Protein 4JEJ (pdb70)

Nearest PDB structures (foldseek):
  4jej-assembly1_A-2  TM=1.004E+00  e=1.090E-51  Flavobacterium johnsoniae UW101
  5ndy-assembly1_C  TM=9.399E-01  e=8.775E-25  Methanothermobacter thermautotrophicus str. Delta H
  5ndy-assembly1_F  TM=9.000E-01  e=4.797E-25  Methanothermobacter thermautotrophicus str. Delta H
  5ndy-assembly1_A  TM=9.443E-01  e=1.691E-23  Methanothermobacter thermautotrophicus str. Delta H
  5nez-assembly1_C  TM=9.367E-01  e=1.691E-23  Methanothermobacter thermautotrophicus str. Delta H

Sequence (241 aa):
KILTTIHQQILEAKKNGQKLLAILLDPDKIVWENLDHLLLKINQSPATHIFVGGSIVESTIIEDLIAQLKQKTRLPVVIFPGDPSQISPKADAILFLSLLSGRNPDYLIEYQVQAAPILKKTNLEVISTGYILIESGNETAVARVSKTEPLNRENFDLALATAQAGEMLGSKLIYLEAGSGAKKPVPLEMISVISQNVEIPIIVGGGIVDLHGIKKAYNAGADLVVIGTAFENDSHFFDSL

InterPro domains:
  IPR008205 Geranylgeranylglyceryl phosphate synthase/Heptaprenylglyceryl phosphate synthase [MF_00112] (18-243)
  IPR008205 Geranylgeranylglyceryl phosphate synthase/Heptaprenylglyceryl phosphate synthase [PF01884] (26-238)
  IPR008205 Geranylgeranylglyceryl phosphate synthase/Heptaprenylglyceryl phosphate synthase [TIGR01768] (27-238)
  IPR010946 Geranylgeranylglyceryl phosphate synthase [TIGR01769] (27-231)
  IPR038597 GGGP/HepGP synthase superfamily [G3DSA:3.20.20.390] (1-243)
  IPR050064 Imidazole glycerol phosphate synthase HisA/HisF [PTHR21235] (63-237)

CATH classification: 3.20.20.390

Organism: Flavobacterium johnsoniae (strain ATCC 17061 / DSM 2064 / JCM 8514 / BCRC 14874 / CCUG 350202 / NBRC 14942 / NCIMB 11054 / UW101) (NCBI:txid376686)

GO terms:
  GO:0047294 phosphoglycerol geranylgeranyltransferase activity (F, EXP)

Radius of gyration: 16.51 Å; Cα contacts (8 Å, |Δi|>4): 486; chains: 1; bounding box: 46×40×47 Å

B-factor: mean 27.94, std 9.58, range [12.93, 69.12]

Structure (mmCIF, N/CA/C/O backbone):
data_4JEJ
#
_entry.id   4JEJ
#
_cell.length_a   82.270
_cell.length_b   43.010
_cell.length_c   75.927
_cell.angle_alpha   90.00
_cell.angle_beta   117.41
_cell.angle_gamma   90.00
#
_symmetry.space_group_name_H-M   'C 1 2 1'
#
loop_
_entity.id
_entity.type
_entity.pdbx_description
1 polymer 'Geranylgeranylglyceryl phosphate synthase'
2 non-polymer SN-GLYCEROL-1-PHOSPHATE
3 non-polymer 'TRIETHYLENE GLYCOL'
4 non-polymer 'PHOSPHATE ION'
5 non-polymer 'MAGNESIUM ION'
6 water water
#
loop_
_atom_site.group_PDB
_atom_site.id
_atom_site.type_symbol
_atom_site.label_atom_id
_atom_site.label_alt_id
_atom_site.label_comp_id
_atom_site.label_asym_id
_atom_site.label_entity_id
_atom_site.label_seq_id
_atom_site.pdbx_PDB_ins_code
_atom_site.Cartn_x
_atom_site.Cartn_y
_atom_site.Cartn_z
_atom_site.occupancy
_atom_site.B_iso_or_equiv
_atom_site.auth_seq_id
_atom_site.auth_comp_id
_atom_site.auth_asym_id
_atom_site.auth_atom_id
_atom_site.pdbx_PDB_model_num
ATOM 1 N N . LYS A 1 4 ? 48.431 18.342 87.088 1.00 56.50 4 LYS A N 1
ATOM 2 C CA . LYS A 1 4 ? 47.281 17.867 87.839 1.00 50.51 4 LYS A CA 1
ATOM 3 C C . LYS A 1 4 ? 47.249 18.544 89.206 1.00 55.54 4 LYS A C 1
ATOM 4 O O . LYS A 1 4 ? 47.908 19.563 89.421 1.00 57.20 4 LYS A O 1
ATOM 7 N N . ILE A 1 5 ? 46.476 17.972 90.123 1.00 52.08 5 ILE A N 1
ATOM 8 C CA . ILE A 1 5 ? 46.373 18.468 91.488 1.00 52.04 5 ILE A CA 1
ATOM 9 C C . ILE A 1 5 ? 46.416 17.271 92.437 1.00 46.98 5 ILE A C 1
ATOM 10 O O . ILE A 1 5 ? 46.163 16.141 92.011 1.00 47.47 5 ILE A O 1
ATOM 26 N N . LEU A 1 6 ? 46.726 17.509 93.712 1.00 48.01 6 LEU A N 1
ATOM 27 C CA . LEU A 1 6 ? 46.686 16.450 94.732 1.00 41.92 6 LEU A CA 1
ATOM 28 C C . LEU A 1 6 ? 45.272 16.078 95.146 1.00 41.84 6 LEU A C 1
ATOM 29 O O . LEU A 1 6 ? 44.567 16.885 95.746 1.00 46.93 6 LEU A O 1
ATOM 45 N N . THR A 1 7 ? 44.884 14.839 94.870 1.00 40.69 7 THR A N 1
ATOM 46 C CA . THR A 1 7 ? 43.549 14.349 95.210 1.00 36.91 7 THR A CA 1
ATOM 47 C C . THR A 1 7 ? 43.661 12.889 95.652 1.00 31.15 7 THR A C 1
ATOM 48 O O . THR A 1 7 ? 44.645 12.229 95.328 1.00 30.84 7 THR A O 1
ATOM 59 N N . THR A 1 8 ? 42.666 12.364 96.365 1.00 33.41 8 THR A N 1
ATOM 60 C CA . THR A 1 8 ? 42.574 10.916 96.492 1.00 26.64 8 THR A CA 1
ATOM 61 C C . THR A 1 8 ? 42.291 10.346 95.117 1.00 23.96 8 THR A C 1
ATOM 62 O O . THR A 1 8 ? 41.791 11.040 94.244 1.00 26.16 8 THR A O 1
ATOM 73 N N . ILE A 1 9 ? 42.634 9.086 94.916 1.00 20.16 9 ILE A N 1
ATOM 74 C CA . ILE A 1 9 ? 42.333 8.438 93.663 1.00 19.72 9 ILE A CA 1
ATOM 75 C C . ILE A 1 9 ? 40.819 8.304 93.481 1.00 21.24 9 ILE A C 1
ATOM 76 O O . ILE A 1 9 ? 40.307 8.429 92.381 1.00 24.22 9 ILE A O 1
ATOM 92 N N . HIS A 1 10 ? 40.101 8.067 94.569 1.00 23.75 10 HIS A N 1
ATOM 93 C CA . HIS A 1 10 ? 38.663 7.980 94.480 1.00 21.01 10 HIS A CA 1
ATOM 94 C C . HIS A 1 10 ? 38.082 9.301 93.961 1.00 21.95 10 HIS A C 1
ATOM 95 O O . HIS A 1 10 ? 37.256 9.304 93.053 1.00 23.44 10 HIS A O 1
ATOM 110 N N . GLN A 1 11 ? 38.529 10.427 94.519 1.00 22.43 11 GLN A N 1
ATOM 111 C CA . GLN A 1 11 ? 38.016 11.717 94.079 1.00 26.12 11 GLN A CA 1
ATOM 112 C C . GLN A 1 11 ? 38.464 12.020 92.660 1.00 23.90 11 GLN A C 1
ATOM 113 O O . GLN A 1 11 ? 37.714 12.608 91.887 1.00 24.61 11 GLN A O 1
ATOM 127 N N . GLN A 1 12 ? 39.681 11.613 92.303 1.00 22.79 12 GLN A N 1
ATOM 128 C CA . GLN A 1 12 ? 40.153 11.747 90.928 1.00 24.58 12 GLN A CA 1
ATOM 129 C C . GLN A 1 12 ? 39.229 11.055 89.917 1.00 22.19 12 GLN A C 1
ATOM 130 O O . GLN A 1 12 ? 38.914 11.615 88.850 1.00 25.23 12 GLN A O 1
ATOM 144 N N . ILE A 1 13 ? 38.823 9.828 90.231 1.00 23.42 13 ILE A N 1
ATOM 145 C CA . ILE A 1 13 ? 37.908 9.072 89.374 1.00 19.31 13 ILE A CA 1
ATOM 146 C C . ILE A 1 13 ? 36.523 9.711 89.321 1.00 21.78 13 ILE A C 1
ATOM 147 O O . ILE A 1 13 ? 35.892 9.762 88.259 1.00 23.28 13 ILE A O 1
ATOM 163 N N . LEU A 1 14 ? 36.036 10.163 90.464 1.00 20.75 14 LEU A N 1
ATOM 164 C CA . LEU A 1 14 ? 34.728 10.811 90.508 1.00 22.53 14 LEU A CA 1
ATOM 165 C C . LEU A 1 14 ? 34.729 12.085 89.675 1.00 27.25 14 LEU A C 1
ATOM 166 O O . LEU A 1 14 ? 33.791 12.338 88.910 1.00 25.00 14 LEU A O 1
ATOM 182 N N . GLU A 1 15 ? 35.771 12.894 89.825 1.00 26.78 15 GLU A N 1
ATOM 183 C CA . GLU A 1 15 ? 35.858 14.149 89.081 1.00 25.67 15 GLU A CA 1
ATOM 184 C C . GLU A 1 15 ? 35.972 13.885 87.584 1.00 28.81 15 GLU A C 1
ATOM 185 O O . GLU A 1 15 ? 35.364 14.592 86.787 1.00 30.25 15 GLU A O 1
ATOM 189 N N . ALA A 1 16 ? 36.737 12.859 87.205 1.00 25.90 16 ALA A N 1
ATOM 190 C CA . ALA A 1 16 ? 36.910 12.507 85.808 1.00 27.79 16 ALA A CA 1
ATOM 191 C C . ALA A 1 16 ? 35.583 12.095 85.181 1.00 30.90 16 ALA A C 1
ATOM 192 O O . ALA A 1 16 ? 35.264 12.490 84.058 1.00 30.46 16 ALA A O 1
ATOM 199 N N . LYS A 1 17 ? 34.801 11.313 85.920 1.00 26.55 17 LYS A N 1
ATOM 200 C CA . LYS A 1 17 ? 33.486 10.911 85.456 1.00 27.78 17 LYS A CA 1
ATOM 201 C C . LYS A 1 17 ? 32.571 12.127 85.301 1.00 27.76 17 LYS A C 1
ATOM 202 O O . LYS A 1 17 ? 31.874 12.251 84.298 1.00 32.82 17 LYS A O 1
ATOM 221 N N . LYS A 1 18 ? 32.593 13.025 86.273 1.00 31.21 18 LYS A N 1
ATOM 222 C CA . LYS A 1 18 ? 31.736 14.212 86.231 1.00 30.42 18 LYS A CA 1
ATOM 223 C C . LYS A 1 18 ? 32.127 15.084 85.042 1.00 35.56 18 LYS A C 1
ATOM 224 O O . LYS A 1 18 ? 31.262 15.618 84.359 1.00 40.03 18 LYS A O 1
ATOM 228 N N . ASN A 1 19 ? 33.425 15.212 84.781 1.00 33.02 19 ASN A N 1
ATOM 229 C CA . ASN A 1 19 ? 33.901 16.067 83.701 1.00 34.84 19 ASN A CA 1
ATOM 230 C C . ASN A 1 19 ? 33.957 15.354 82.359 1.00 34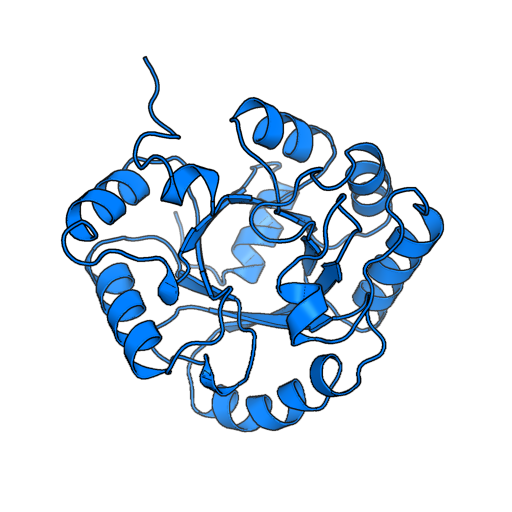.03 19 ASN A C 1
ATOM 231 O O . ASN A 1 19 ? 34.408 15.926 81.371 1.00 36.74 19 ASN A O 1
ATOM 242 N N . GLY A 1 20 ? 33.502 14.105 82.326 1.00 35.92 20 GLY A N 1
ATOM 243 C CA . GLY A 1 20 ? 33.536 13.296 81.116 1.00 33.48 20 GLY A CA 1
ATOM 244 C C . GLY A 1 20 ? 34.925 12.925 80.593 1.00 33.53 20 GLY A C 1
ATOM 245 O O . GLY A 1 20 ? 35.076 12.630 79.414 1.00 37.85 20 GLY A O 1
ATOM 249 N N . GLN A 1 21 ? 35.936 12.917 81.457 1.00 30.69 21 GLN A N 1
ATOM 250 C CA . GLN A 1 21 ? 37.309 12.581 81.057 1.00 31.10 21 GLN A CA 1
ATOM 251 C C . GLN A 1 21 ? 37.646 11.110 81.332 1.00 30.34 21 GLN A C 1
ATOM 252 O O . GLN A 1 21 ? 37.700 10.681 82.480 1.00 33.38 21 GLN A O 1
ATOM 266 N N . LYS A 1 22 ? 37.903 10.349 80.282 1.00 27.85 22 LYS A N 1
ATOM 267 C CA . LYS A 1 22 ? 38.078 8.905 80.390 1.00 23.39 22 LYS A CA 1
ATOM 268 C C . LYS A 1 22 ? 39.446 8.534 80.949 1.00 25.70 22 LYS A C 1
ATOM 269 O O . LYS A 1 22 ? 40.464 9.171 80.629 1.00 29.42 22 LYS A O 1
ATOM 288 N N . LEU A 1 23 ? 39.487 7.481 81.761 1.00 20.73 23 LEU A N 1
ATOM 289 C CA . LEU A 1 23 ? 40.725 7.078 82.434 1.00 19.98 23 LEU A CA 1
ATOM 290 C C . LEU A 1 23 ? 41.205 5.735 81.915 1.00 16.26 23 LEU A C 1
ATOM 291 O O . LEU A 1 23 ? 40.438 4.965 81.341 1.00 20.19 23 LEU A O 1
ATOM 307 N N . LEU A 1 24 ? 42.484 5.449 82.124 1.00 18.39 24 LEU A N 1
ATOM 308 C CA . LEU A 1 24 ? 43.109 4.283 81.524 1.00 16.37 24 LEU A CA 1
ATOM 309 C C . LEU A 1 24 ? 44.141 3.730 82.472 1.00 20.29 24 LEU A C 1
ATOM 310 O O . LEU A 1 24 ? 45.081 4.429 82.838 1.00 19.19 24 LEU A O 1
ATOM 326 N N . ALA A 1 25 ? 43.994 2.462 82.848 1.00 16.46 25 ALA A N 1
ATOM 327 C CA . ALA A 1 25 ? 44.947 1.809 83.719 1.00 18.71 25 ALA A CA 1
ATOM 328 C C . ALA A 1 25 ? 45.683 0.740 82.966 1.00 17.39 25 ALA A C 1
ATOM 329 O O . ALA A 1 25 ? 45.101 -0.036 82.209 1.00 18.94 25 ALA A O 1
ATOM 336 N N . ILE A 1 26 ? 46.995 0.702 83.141 1.00 16.84 26 ILE A N 1
ATOM 337 C CA . ILE A 1 26 ? 47.779 -0.438 82.691 1.00 15.54 26 ILE A CA 1
ATOM 338 C C . ILE A 1 26 ? 47.985 -1.361 83.862 1.00 17.51 26 ILE A C 1
ATOM 339 O O . ILE A 1 26 ? 48.429 -0.930 84.930 1.00 17.29 26 ILE A O 1
ATOM 355 N N . LEU A 1 27 ? 47.605 -2.625 83.684 1.00 17.97 27 LEU A N 1
ATOM 356 C CA . LEU A 1 27 ? 47.771 -3.635 84.709 1.00 17.36 27 LEU A CA 1
ATOM 357 C C . LEU A 1 27 ? 49.081 -4.356 84.472 1.00 21.54 27 LEU A C 1
ATOM 358 O O . LEU A 1 27 ? 49.291 -4.917 83.402 1.00 19.61 27 LEU A O 1
ATOM 374 N N . LEU A 1 28 ? 49.948 -4.318 85.482 1.00 17.25 28 LEU A N 1
ATOM 375 C CA . LEU A 1 28 ? 51.150 -5.128 85.506 1.00 19.12 28 LEU A CA 1
ATOM 376 C C . LEU A 1 28 ? 51.004 -6.265 86.470 1.00 22.02 28 LEU A C 1
ATOM 377 O O . LEU A 1 28 ? 50.747 -6.075 87.665 1.00 22.70 28 LEU A O 1
ATOM 393 N N . ASP A 1 29 ? 51.158 -7.459 85.937 1.00 21.48 29 ASP A N 1
ATOM 394 C CA . ASP A 1 29 ? 51.086 -8.672 86.710 1.00 24.26 29 ASP A CA 1
ATOM 395 C C . ASP A 1 29 ? 52.509 -9.070 87.032 1.00 29.86 29 ASP A C 1
ATOM 396 O O . ASP A 1 29 ? 53.291 -9.371 86.125 1.00 29.81 29 ASP A O 1
ATOM 405 N N . PRO A 1 30 ? 52.872 -9.042 88.322 1.00 28.07 30 PRO A N 1
ATOM 406 C CA . PRO A 1 30 ? 54.284 -9.210 88.693 1.00 32.29 30 PRO A CA 1
ATOM 407 C C . PRO A 1 30 ? 54.862 -10.567 88.300 1.00 34.28 30 PRO A C 1
ATOM 408 O O . PRO A 1 30 ? 56.078 -10.689 88.159 1.00 38.94 30 PRO A O 1
ATOM 419 N N . ASP A 1 31 ? 54.005 -11.563 88.103 1.00 33.91 31 ASP A N 1
ATOM 420 C CA . ASP A 1 31 ? 54.460 -12.896 87.735 1.00 40.65 31 ASP A CA 1
ATOM 421 C C . ASP A 1 31 ? 54.782 -12.971 86.247 1.00 37.85 31 ASP A C 1
ATOM 422 O O . ASP A 1 31 ? 55.506 -13.863 85.807 1.00 40.67 31 ASP A O 1
ATOM 426 N N . LYS A 1 32 ? 54.249 -12.027 85.476 1.00 38.60 32 LYS A N 1
ATOM 427 C CA . LYS A 1 32 ? 54.434 -12.027 84.029 1.00 43.19 32 LYS A CA 1
ATOM 428 C C . LYS A 1 32 ? 55.488 -11.008 83.599 1.00 43.67 32 LYS A C 1
ATOM 429 O O . LYS A 1 32 ? 55.713 -10.806 82.411 1.00 49.89 32 LYS A O 1
ATOM 433 N N . ILE A 1 33 ? 56.148 -10.381 84.567 1.00 44.28 33 ILE A N 1
ATOM 434 C CA . ILE A 1 33 ? 57.167 -9.376 84.261 1.00 45.34 33 ILE A CA 1
ATOM 435 C C . ILE A 1 33 ? 58.554 -9.975 84.022 1.00 43.19 33 ILE A C 1
ATOM 436 O O . ILE A 1 33 ? 59.118 -10.668 84.869 1.00 45.79 33 ILE A O 1
ATOM 452 N N . VAL A 1 34 ? 59.102 -9.687 82.852 1.00 47.34 34 VAL A N 1
ATOM 453 C CA . VAL A 1 34 ? 60.486 -10.026 82.566 1.00 44.40 34 VAL A CA 1
ATOM 454 C C . VAL A 1 34 ? 61.335 -8.824 82.978 1.00 39.61 34 VAL A C 1
ATOM 455 O O . VAL A 1 34 ? 61.278 -7.763 82.362 1.00 43.95 34 VAL A O 1
ATOM 468 N N . TRP A 1 35 ? 62.102 -8.989 84.046 1.00 40.04 35 TRP A N 1
ATOM 469 C CA . TRP A 1 35 ? 62.735 -7.854 84.706 1.00 43.29 35 TRP A CA 1
ATOM 470 C C . TRP A 1 35 ? 63.831 -7.230 83.863 1.00 41.73 35 TRP A C 1
ATOM 471 O O . TRP A 1 35 ? 64.105 -6.036 83.985 1.00 39.31 35 TRP A O 1
ATOM 492 N N . GLU A 1 36 ? 64.452 -8.033 83.008 1.00 38.22 36 GLU A N 1
ATOM 493 C CA . GLU A 1 36 ? 65.504 -7.531 82.134 1.00 40.99 36 GLU A CA 1
ATOM 494 C C . GLU A 1 36 ? 64.952 -6.438 81.221 1.00 37.78 36 GLU A C 1
ATOM 495 O O . GLU A 1 36 ? 65.706 -5.611 80.705 1.00 42.39 36 GLU A O 1
ATOM 499 N N . ASN A 1 37 ? 63.634 -6.426 81.041 1.00 37.05 37 ASN A N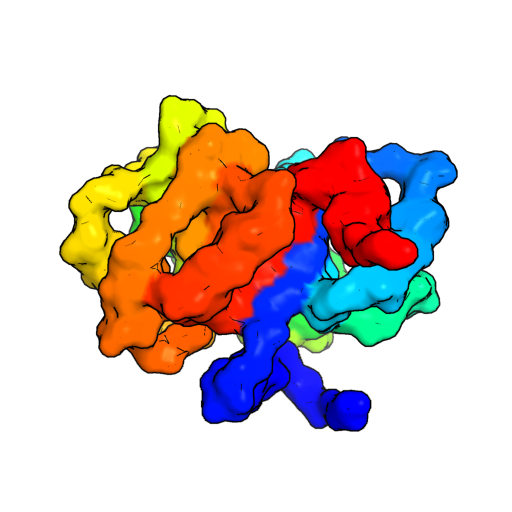 1
ATOM 500 C CA . ASN A 1 37 ? 62.990 -5.496 80.123 1.00 32.91 37 ASN A CA 1
ATOM 501 C C . ASN A 1 37 ? 62.115 -4.465 80.826 1.00 29.55 37 ASN A C 1
ATOM 502 O O . ASN A 1 37 ? 61.408 -3.700 80.178 1.00 27.51 37 ASN A O 1
ATOM 513 N N . LEU A 1 38 ? 62.182 -4.420 82.148 1.00 30.30 38 LEU A N 1
ATOM 514 C CA . LEU A 1 38 ? 61.240 -3.589 82.899 1.00 28.49 38 LEU A CA 1
ATOM 515 C C . LEU A 1 38 ? 61.501 -2.096 82.710 1.00 23.73 38 LEU A C 1
ATOM 516 O O . LEU A 1 38 ? 60.561 -1.311 82.589 1.00 25.80 38 LEU A O 1
ATOM 532 N N . ASP A 1 39 ? 62.768 -1.700 82.667 1.00 27.73 39 ASP A N 1
ATOM 533 C CA . ASP A 1 39 ? 63.096 -0.298 82.456 1.00 26.21 39 ASP A CA 1
ATOM 534 C C . ASP A 1 39 ? 62.445 0.235 81.182 1.00 24.11 39 ASP A C 1
ATOM 535 O O . ASP A 1 39 ? 61.856 1.323 81.174 1.00 24.20 39 ASP A O 1
ATOM 544 N N . HIS A 1 40 ? 62.547 -0.532 80.103 1.00 22.74 40 HIS A N 1
ATOM 545 C CA . HIS A 1 40 ? 61.925 -0.127 78.849 1.00 22.27 40 HIS A CA 1
ATOM 546 C C . HIS A 1 40 ? 60.398 -0.086 78.987 1.00 22.77 40 HIS A C 1
ATOM 547 O O . HIS A 1 40 ? 59.724 0.818 78.475 1.00 23.33 40 HIS A O 1
ATOM 562 N N . LEU A 1 41 ? 59.851 -1.079 79.673 1.00 24.67 41 LEU A N 1
ATOM 563 C CA . LEU A 1 41 ? 58.422 -1.147 79.838 1.00 24.25 41 LEU A CA 1
ATOM 564 C C . LEU A 1 41 ? 57.924 0.092 80.575 1.00 22.24 41 LEU A C 1
ATOM 565 O O . LEU A 1 41 ? 56.899 0.654 80.222 1.00 20.84 41 LEU A O 1
ATOM 581 N N . LEU A 1 42 ? 58.655 0.535 81.598 1.00 20.81 42 LEU A N 1
ATOM 582 C CA . LEU A 1 42 ? 58.182 1.689 82.368 1.00 19.10 42 LEU A CA 1
ATOM 583 C C . 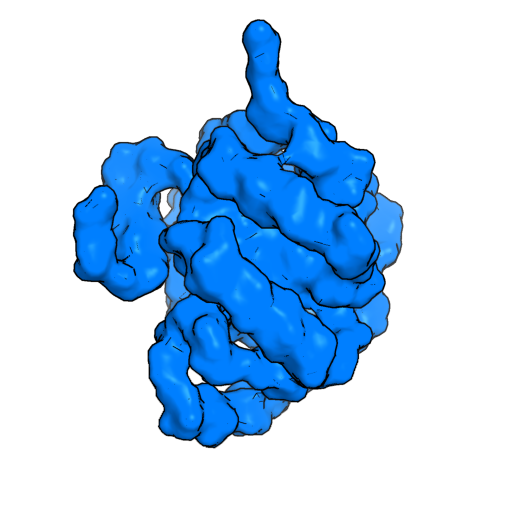LEU A 1 42 ? 58.284 2.965 81.557 1.00 19.96 42 LEU A C 1
ATOM 584 O O . LEU A 1 42 ? 57.452 3.849 81.681 1.00 20.82 42 LEU A O 1
ATOM 600 N N . LEU A 1 43 ? 59.311 3.065 80.717 1.00 21.48 43 LEU A N 1
ATOM 601 C CA . LEU A 1 43 ? 59.391 4.177 79.782 1.00 22.50 43 LEU A CA 1
ATOM 602 C C . LEU A 1 43 ? 58.140 4.215 78.886 1.00 20.60 43 LEU A C 1
ATOM 603 O O . LEU A 1 43 ? 57.556 5.269 78.673 1.00 22.08 43 LEU A O 1
ATOM 619 N N . LYS A 1 44 ? 57.729 3.064 78.370 1.00 22.88 44 LYS A N 1
ATOM 620 C CA . LYS A 1 44 ? 56.544 3.034 77.519 1.00 20.06 44 LYS A CA 1
ATOM 621 C C . LYS A 1 44 ? 55.280 3.399 78.321 1.00 21.54 44 LYS A C 1
ATOM 622 O O . LYS A 1 44 ? 54.369 4.044 77.787 1.00 21.48 44 LYS A O 1
ATOM 626 N N . ILE A 1 45 ? 55.235 3.040 79.606 1.00 19.76 45 ILE A N 1
ATOM 627 C CA . ILE A 1 45 ? 54.080 3.447 80.404 1.00 18.22 45 ILE A CA 1
ATOM 628 C C . ILE A 1 45 ? 54.064 4.960 80.497 1.00 20.40 45 ILE A C 1
ATOM 629 O O . ILE A 1 45 ? 53.033 5.593 80.353 1.00 20.09 45 ILE A O 1
ATOM 645 N N . ASN A 1 46 ? 55.220 5.554 80.742 1.00 18.23 46 ASN A N 1
ATOM 646 C CA . ASN A 1 46 ? 55.287 6.992 80.894 1.00 19.16 46 ASN A CA 1
ATOM 647 C C . ASN A 1 46 ? 54.866 7.744 79.642 1.00 21.18 46 ASN A C 1
ATOM 648 O O . ASN A 1 46 ? 54.305 8.833 79.737 1.00 24.33 46 ASN A O 1
ATOM 659 N N . GLN A 1 47 ? 55.122 7.139 78.492 1.00 21.03 47 GLN A N 1
ATOM 660 C CA . GLN A 1 47 ? 54.813 7.755 77.203 1.00 24.02 47 GLN A CA 1
ATOM 661 C C . GLN A 1 47 ? 53.373 7.503 76.795 1.00 25.19 47 GLN A C 1
ATOM 662 O O . GLN A 1 47 ? 52.823 8.198 75.928 1.00 26.83 47 GLN A O 1
ATOM 676 N N . SER A 1 48 ? 52.759 6.517 77.437 1.00 21.04 48 SER A N 1
ATOM 677 C CA . SER A 1 48 ? 51.395 6.122 77.116 1.00 23.66 48 SER A CA 1
ATOM 678 C C . SER A 1 48 ? 50.363 7.102 77.667 1.00 21.38 48 SER A C 1
ATOM 679 O O . SER A 1 48 ? 50.671 7.997 78.458 1.00 22.68 48 SER A O 1
ATOM 687 N N . PRO A 1 49 ? 49.103 6.953 77.236 1.00 23.06 49 PRO A N 1
ATOM 688 C CA . PRO A 1 49 ? 48.010 7.760 77.787 1.00 22.88 49 PRO A CA 1
ATOM 689 C C . PRO A 1 49 ? 47.468 7.242 79.137 1.00 22.81 49 PRO A C 1
ATOM 690 O O . PRO A 1 49 ? 46.509 7.812 79.674 1.00 24.90 49 PRO A O 1
ATOM 701 N N . ALA A 1 50 ? 48.099 6.211 79.694 1.00 22.18 50 ALA A N 1
ATOM 702 C CA . ALA A 1 50 ? 47.696 5.704 81.006 1.00 20.11 50 ALA A CA 1
ATOM 703 C C . ALA A 1 50 ? 47.649 6.797 82.054 1.00 23.13 50 ALA A C 1
ATOM 704 O O . ALA A 1 50 ? 48.496 7.703 82.097 1.00 23.54 50 ALA A O 1
ATOM 711 N N . THR A 1 51 ? 46.625 6.712 82.897 1.00 20.28 51 THR A N 1
ATOM 712 C CA . THR A 1 51 ? 46.457 7.585 84.043 1.00 21.08 51 THR A CA 1
ATOM 713 C C . THR A 1 51 ? 46.768 6.884 85.379 1.00 21.82 51 THR A C 1
ATOM 714 O O . THR A 1 51 ? 47.035 7.537 86.397 1.00 21.39 51 THR A O 1
ATOM 725 N N . HIS A 1 52 ? 46.741 5.553 85.357 1.00 19.39 52 HIS A N 1
ATOM 726 C CA . HIS A 1 52 ? 46.940 4.736 86.532 1.00 17.14 52 HIS A CA 1
ATOM 727 C C . HIS A 1 52 ? 47.688 3.484 86.155 1.00 14.63 52 HIS A C 1
ATOM 728 O O . HIS A 1 52 ? 47.626 3.021 85.017 1.00 16.50 52 HIS A O 1
ATOM 743 N N . ILE A 1 53 ? 48.409 2.951 87.125 1.00 15.46 53 ILE A N 1
ATOM 744 C CA . ILE A 1 53 ? 48.993 1.632 87.011 1.00 16.64 53 ILE A CA 1
ATOM 745 C C . ILE A 1 53 ? 48.345 0.745 88.058 1.00 16.79 53 ILE A C 1
ATOM 746 O O . ILE A 1 53 ? 48.362 1.062 89.231 1.00 18.35 53 ILE A O 1
ATOM 762 N N . PHE A 1 54 ? 47.773 -0.372 87.627 1.00 17.38 54 PHE A N 1
ATOM 763 C CA . PHE A 1 54 ? 47.249 -1.357 88.558 1.00 16.60 54 PHE A CA 1
ATOM 764 C C . PHE A 1 54 ? 48.263 -2.473 88.621 1.00 17.48 54 PHE A C 1
ATOM 765 O O . PHE A 1 54 ? 48.925 -2.793 87.622 1.00 18.57 54 PHE A O 1
ATOM 782 N N . VAL A 1 55 ? 48.427 -3.050 89.808 1.00 15.88 55 VAL A N 1
ATOM 783 C CA . VAL A 1 55 ? 49.377 -4.142 90.044 1.00 16.31 55 VAL A CA 1
ATOM 784 C C . VAL A 1 55 ? 48.689 -5.284 90.767 1.00 20.66 55 VAL A C 1
ATOM 785 O O . VAL A 1 55 ? 48.137 -5.111 91.873 1.00 19.94 55 VAL A O 1
ATOM 798 N N . GLY A 1 56 ? 48.732 -6.462 90.164 1.00 23.85 56 GLY A N 1
ATOM 799 C CA . GLY A 1 56 ? 48.104 -7.635 90.750 1.00 31.00 56 GLY A CA 1
ATOM 800 C C . GLY A 1 56 ? 47.768 -8.627 89.658 1.00 30.86 56 GLY A C 1
ATOM 801 O O . GLY A 1 56 ? 48.379 -8.587 88.608 1.00 28.94 56 GLY A O 1
ATOM 805 N N . GLY A 1 57 ? 46.810 -9.520 89.889 1.00 35.78 57 GLY A N 1
ATOM 806 C CA . GLY A 1 57 ? 46.346 -10.401 88.828 1.00 35.42 57 GLY A CA 1
ATOM 807 C C . GLY A 1 57 ? 47.025 -11.759 88.749 1.00 43.13 57 GLY A C 1
ATOM 808 O O . GLY A 1 57 ? 46.901 -12.478 87.753 1.00 44.47 57 GLY A O 1
ATOM 812 N N . SER A 1 58 ? 47.748 -12.124 89.796 1.00 41.80 58 SER A N 1
ATOM 813 C CA . SER A 1 58 ? 48.329 -13.458 89.888 1.00 40.44 58 SER A CA 1
ATOM 814 C C . SER A 1 58 ? 48.710 -13.715 91.332 1.00 40.53 58 SER A C 1
ATOM 815 O O . SER A 1 58 ? 49.024 -12.784 92.064 1.00 46.75 58 SER A O 1
ATOM 823 N N . ILE A 1 59 ? 48.648 -14.973 91.751 1.00 42.36 59 ILE A N 1
ATOM 824 C CA . ILE A 1 59 ? 49.103 -15.342 93.089 1.00 39.14 59 ILE A CA 1
ATOM 825 C C . ILE A 1 59 ? 50.621 -15.337 93.058 1.00 32.36 59 ILE A C 1
ATOM 826 O O . ILE A 1 59 ? 51.216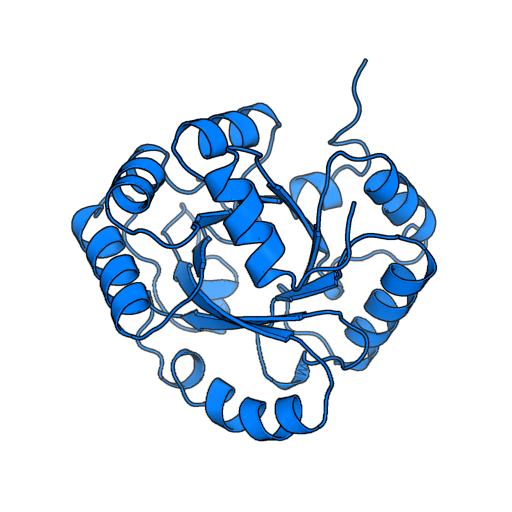 -16.173 92.380 1.00 35.39 59 ILE A O 1
ATOM 842 N N . VAL A 1 60 ? 51.251 -14.401 93.760 1.00 31.33 60 VAL A N 1
ATOM 843 C CA . VAL A 1 60 ? 52.713 -14.319 93.787 1.00 33.84 60 VAL A CA 1
ATOM 844 C C . VAL A 1 60 ? 53.193 -13.928 95.185 1.00 36.35 60 VAL A C 1
ATOM 845 O O . VAL A 1 60 ? 52.457 -13.287 95.936 1.00 33.66 60 VAL A O 1
ATOM 858 N N . GLU A 1 61 ? 54.427 -14.300 95.527 1.00 39.39 61 GLU A N 1
ATOM 859 C CA . GLU A 1 61 ? 55.013 -13.941 96.819 1.00 32.38 61 GLU A CA 1
ATOM 860 C C . GLU A 1 61 ? 55.099 -12.423 96.956 1.00 38.00 61 GLU A C 1
ATOM 861 O O . GLU A 1 61 ? 55.403 -11.716 95.987 1.00 36.81 61 GLU A O 1
ATOM 865 N N . SER A 1 62 ? 54.844 -11.931 98.167 1.00 37.78 62 SER A N 1
ATOM 866 C CA . SER A 1 62 ? 54.730 -10.497 98.433 1.00 35.44 62 SER A CA 1
ATOM 867 C C . SER A 1 62 ? 55.997 -9.722 98.079 1.00 35.87 62 SER A C 1
ATOM 868 O O . SER A 1 62 ? 55.925 -8.557 97.689 1.00 33.71 62 SER A O 1
ATOM 876 N N . THR A 1 63 ? 57.156 -10.353 98.215 1.00 33.36 63 THR A N 1
ATOM 877 C CA . THR A 1 63 ? 58.398 -9.636 97.965 1.00 36.98 63 THR A CA 1
ATOM 878 C C . THR A 1 63 ? 58.510 -9.239 96.504 1.00 33.66 63 THR A C 1
ATOM 879 O O . THR A 1 63 ? 59.051 -8.187 96.193 1.00 31.24 63 THR A O 1
ATOM 890 N N . ILE A 1 64 ? 58.003 -10.076 95.606 1.00 35.05 64 ILE A N 1
ATOM 891 C CA . ILE A 1 64 ? 58.089 -9.776 94.185 1.00 28.76 64 ILE A CA 1
ATOM 892 C C . ILE A 1 64 ? 57.176 -8.591 93.860 1.00 28.46 64 ILE A C 1
ATOM 893 O O . ILE A 1 64 ? 57.497 -7.744 93.028 1.00 27.71 64 ILE A O 1
ATOM 909 N N . ILE A 1 65 ? 56.030 -8.526 94.516 1.00 27.86 65 ILE A N 1
ATOM 910 C CA . ILE A 1 65 ? 55.148 -7.393 94.302 1.00 23.95 65 ILE A CA 1
ATOM 911 C C . ILE A 1 65 ? 55.801 -6.123 94.828 1.00 26.41 65 ILE A C 1
ATOM 912 O O . ILE A 1 65 ? 55.689 -5.057 94.231 1.00 24.26 65 ILE A O 1
ATOM 928 N N . GLU A 1 66 ? 56.469 -6.229 95.965 1.00 26.84 66 GLU A N 1
ATOM 929 C CA . GLU A 1 66 ? 57.035 -5.043 96.580 1.00 25.74 66 GLU A CA 1
ATOM 930 C C . GLU A 1 66 ? 58.158 -4.502 95.726 1.00 25.16 66 GLU A C 1
ATOM 931 O O . GLU A 1 66 ? 58.271 -3.283 95.558 1.00 26.48 66 GLU A O 1
ATOM 943 N N . ASP A 1 67 ? 58.958 -5.407 95.162 1.00 22.04 67 ASP A N 1
ATOM 944 C CA . ASP A 1 67 ? 60.040 -5.042 94.263 1.00 23.47 67 ASP A CA 1
ATOM 945 C C . ASP A 1 67 ? 59.519 -4.288 93.047 1.00 22.50 67 ASP A C 1
ATOM 946 O O . ASP A 1 67 ? 60.058 -3.246 92.661 1.00 22.12 67 ASP A O 1
ATOM 955 N N . LEU A 1 68 ? 58.456 -4.800 92.442 1.00 20.63 68 LEU A N 1
ATOM 956 C CA . LEU A 1 68 ? 57.882 -4.130 91.288 1.00 19.06 68 LEU A CA 1
ATOM 957 C C . LEU A 1 68 ? 57.332 -2.762 91.656 1.00 20.05 68 LEU A C 1
ATOM 958 O O . LEU A 1 68 ? 57.582 -1.772 90.987 1.00 19.80 68 LEU A O 1
ATOM 974 N N . ILE A 1 69 ? 56.562 -2.691 92.727 1.00 20.27 69 ILE A N 1
ATOM 975 C CA . ILE A 1 69 ? 55.982 -1.419 93.106 1.00 15.81 69 ILE A CA 1
ATOM 976 C C . ILE A 1 69 ? 57.081 -0.380 93.406 1.00 16.73 69 ILE A C 1
ATOM 977 O O . ILE A 1 69 ? 56.923 0.789 93.086 1.00 17.74 69 ILE A O 1
ATOM 993 N N . ALA A 1 70 ? 58.153 -0.791 94.061 1.00 18.69 70 ALA A N 1
ATOM 994 C CA . ALA A 1 70 ? 59.250 0.138 94.314 1.00 17.17 70 ALA A CA 1
ATOM 995 C C . ALA A 1 70 ? 59.775 0.728 92.996 1.00 20.32 70 ALA A C 1
ATOM 996 O O . ALA A 1 70 ? 60.063 1.926 92.907 1.00 19.15 70 ALA A O 1
ATOM 1003 N N . GLN A 1 71 ? 59.898 -0.092 91.958 1.00 18.01 71 GLN A N 1
ATOM 1004 C CA . GLN A 1 71 ? 60.357 0.430 90.668 1.00 17.13 71 GLN A CA 1
ATOM 1005 C C . GLN A 1 71 ? 59.335 1.387 90.093 1.00 19.15 71 GLN A C 1
ATOM 1006 O O . GLN A 1 71 ? 59.667 2.418 89.539 1.00 16.96 71 GLN A O 1
ATOM 1020 N N . LEU A 1 72 ? 58.059 1.042 90.187 1.00 16.24 72 LEU A N 1
ATOM 1021 C CA . LEU A 1 72 ? 57.055 1.946 89.638 1.00 16.80 72 LEU A CA 1
ATOM 1022 C C . LEU A 1 72 ? 57.053 3.285 90.324 1.00 18.06 72 LEU A C 1
ATOM 1023 O O . LEU A 1 72 ? 56.872 4.299 89.681 1.00 18.33 72 LEU A O 1
ATOM 1039 N N . LYS A 1 73 ? 57.187 3.294 91.653 1.00 17.67 73 LYS A N 1
ATOM 1040 C CA . LYS A 1 73 ? 57.133 4.548 92.396 1.00 18.27 73 LYS A CA 1
ATOM 1041 C C . LYS A 1 73 ? 58.361 5.405 92.118 1.00 20.92 73 LYS A C 1
ATOM 1042 O O . LYS A 1 73 ? 58.280 6.628 92.187 1.00 20.16 73 LYS A O 1
ATOM 1061 N N . GLN A 1 74 ? 59.465 4.764 91.771 1.00 18.64 74 GLN A N 1
ATOM 1062 C CA . GLN A 1 74 ? 60.691 5.506 91.420 1.00 18.17 74 GLN A CA 1
ATOM 1063 C C . GLN A 1 74 ? 60.616 6.085 90.014 1.00 21.40 74 GLN A C 1
ATOM 1064 O O . GLN A 1 74 ? 60.951 7.246 89.783 1.00 22.64 74 GLN A O 1
ATOM 1078 N N . LYS A 1 75 ? 60.181 5.276 89.065 1.00 16.64 75 LYS A N 1
ATOM 1079 C CA . LYS A 1 75 ? 60.435 5.578 87.654 1.00 17.72 75 LYS A CA 1
ATOM 1080 C C . LYS A 1 75 ? 59.229 6.057 86.880 1.00 19.42 75 LYS A C 1
ATOM 1081 O O . LYS A 1 75 ? 59.369 6.424 85.737 1.00 20.18 75 LYS A O 1
ATOM 1100 N N . THR A 1 76 ? 58.042 6.006 87.491 1.00 18.20 76 THR A N 1
ATOM 1101 C CA . THR A 1 76 ? 56.863 6.633 86.917 1.00 16.57 76 THR A CA 1
ATOM 1102 C C . THR A 1 76 ? 56.248 7.649 87.873 1.00 21.23 76 THR A C 1
ATOM 1103 O O . THR A 1 76 ? 56.565 7.692 89.061 1.00 21.90 76 THR A O 1
ATOM 1114 N N . ARG A 1 77 ? 55.358 8.480 87.353 1.00 20.00 77 ARG A N 1
ATOM 1115 C CA . ARG A 1 77 ? 54.647 9.434 88.179 1.00 20.70 77 ARG A CA 1
ATOM 1116 C C . ARG A 1 77 ? 53.175 9.069 88.341 1.00 23.04 77 ARG A C 1
ATOM 1117 O O . ARG A 1 77 ? 52.419 9.817 88.948 1.00 29.40 77 ARG A O 1
ATOM 1138 N N . LEU A 1 78 ? 52.778 7.923 87.820 1.00 21.09 78 LEU A N 1
ATOM 1139 C CA . LEU A 1 78 ? 51.384 7.526 87.933 1.00 19.77 78 LEU A CA 1
ATOM 1140 C C . LEU A 1 78 ? 51.025 6.921 89.274 1.00 20.67 78 LEU A C 1
ATOM 1141 O O . LEU A 1 78 ? 51.828 6.248 89.891 1.00 21.21 78 LEU A O 1
ATOM 1157 N N . PRO A 1 79 ? 49.780 7.141 89.717 1.00 20.18 79 PRO A N 1
ATOM 1158 C CA . PRO A 1 79 ? 49.319 6.454 90.922 1.00 22.19 79 PRO A CA 1
ATOM 1159 C C . PRO A 1 79 ? 49.351 4.946 90.734 1.00 20.43 79 PRO A C 1
ATOM 1160 O O . PRO A 1 79 ? 48.987 4.451 89.653 1.00 21.83 79 PRO A O 1
ATOM 1171 N N . VAL A 1 80 ? 49.797 4.239 91.755 1.00 17.74 80 VAL A N 1
ATOM 1172 C CA . VAL A 1 80 ? 49.919 2.802 91.717 1.00 18.36 80 VAL A CA 1
ATOM 1173 C C . VAL A 1 80 ? 48.862 2.216 92.630 1.00 18.91 80 VAL A C 1
ATOM 1174 O O . VAL A 1 80 ? 48.853 2.447 93.841 1.00 18.65 80 VAL A O 1
ATOM 1187 N N . VAL A 1 81 ? 47.973 1.461 92.017 1.00 17.29 81 VAL A N 1
ATOM 1188 C CA . VAL A 1 81 ? 46.818 0.924 92.732 1.00 16.06 81 VAL A CA 1
ATOM 1189 C C . VAL A 1 81 ? 46.956 -0.592 92.760 1.00 16.75 81 VAL A C 1
ATOM 1190 O O . VAL A 1 81 ? 47.067 -1.241 91.726 1.00 18.18 81 VAL A O 1
ATOM 1203 N N . ILE A 1 82 ? 46.952 -1.166 93.953 1.00 16.74 82 ILE A N 1
ATOM 1204 C CA . ILE A 1 82 ? 46.995 -2.605 94.088 1.00 15.57 82 ILE A CA 1
ATOM 1205 C C . ILE A 1 82 ? 45.626 -3.210 93.762 1.00 17.12 82 ILE A C 1
ATOM 1206 O O . ILE A 1 82 ? 44.576 -2.688 94.171 1.00 16.06 82 ILE A O 1
ATOM 1222 N N . PHE A 1 83 ? 45.688 -4.301 93.009 1.00 21.23 83 PHE A N 1
ATOM 1223 C CA . PHE A 1 83 ? 44.561 -5.019 92.455 1.00 23.87 83 PHE A CA 1
ATOM 1224 C C . PHE A 1 83 ? 44.753 -6.422 93.005 1.00 24.69 83 PHE A C 1
ATOM 1225 O O . PHE A 1 83 ? 45.373 -7.268 92.373 1.00 25.98 83 PHE A O 1
ATOM 1242 N N . PRO A 1 84 ? 44.288 -6.652 94.237 1.00 21.26 84 PRO A N 1
ATOM 1243 C CA . PRO A 1 84 ? 44.747 -7.799 95.044 1.00 19.16 84 PRO A CA 1
ATOM 1244 C C . PRO A 1 84 ? 43.896 -9.074 94.889 1.00 33.79 84 PRO A C 1
ATOM 1245 O O . PRO A 1 84 ? 42.678 -9.008 94.721 1.00 37.19 84 PRO A O 1
ATOM 1256 N N . GLY A 1 85 ? 44.537 -10.232 94.952 1.00 29.47 85 GLY A N 1
ATOM 1257 C CA . GLY A 1 85 ? 43.817 -11.489 94.958 1.00 34.77 85 GLY A CA 1
ATOM 1258 C C . GLY A 1 85 ? 43.724 -12.138 96.326 1.00 30.33 85 GLY A C 1
ATOM 1259 O O . GLY A 1 85 ? 42.930 -13.052 96.502 1.00 32.49 85 GLY A O 1
ATOM 1263 N N . ASP A 1 86 ? 44.513 -11.649 97.288 1.00 30.03 86 ASP A N 1
ATOM 1264 C CA . ASP A 1 86 ? 44.718 -12.279 98.602 1.00 25.92 86 ASP A CA 1
ATOM 1265 C C . ASP A 1 86 ? 45.320 -11.168 99.463 1.00 25.66 86 ASP A C 1
ATOM 1266 O O . ASP A 1 86 ? 45.978 -10.286 98.916 1.00 25.57 86 ASP A O 1
ATOM 1275 N N . PRO A 1 87 ? 45.099 -11.184 100.793 1.00 25.62 87 PRO A N 1
ATOM 1276 C CA . PRO A 1 87 ? 45.676 -10.150 101.670 1.00 27.58 87 PRO A CA 1
ATOM 1277 C C . PRO A 1 87 ? 47.211 -10.111 101.666 1.00 30.58 87 PRO A C 1
ATOM 1278 O O . PRO A 1 87 ? 47.816 -9.105 102.047 1.00 30.50 87 PRO A O 1
ATOM 1289 N N . SER A 1 88 ? 47.852 -11.184 101.221 1.00 34.28 88 SER A N 1
ATOM 1290 C CA . SER A 1 88 ? 49.319 -11.198 101.173 1.00 29.12 88 SER A CA 1
ATOM 1291 C C . SER A 1 88 ? 49.856 -10.199 100.148 1.00 33.75 88 SER A C 1
ATOM 1292 O O . SER A 1 88 ? 51.006 -9.751 100.254 1.00 35.42 88 SER A O 1
ATOM 1300 N N . GLN A 1 89 ? 49.039 -9.852 99.154 1.00 29.56 89 GLN A N 1
ATOM 1301 C CA . GLN A 1 89 ? 49.458 -8.952 98.080 1.00 32.30 89 GLN A CA 1
ATOM 1302 C C . GLN A 1 89 ? 49.437 -7.497 98.489 1.00 28.70 89 GLN A C 1
ATOM 1303 O O . GLN A 1 89 ? 49.769 -6.615 97.700 1.00 33.30 89 GLN A O 1
ATOM 1317 N N . ILE A 1 90 ? 49.056 -7.223 99.725 1.00 26.12 90 ILE A N 1
ATOM 1318 C CA . ILE A 1 90 ? 49.087 -5.850 100.178 1.00 21.39 90 ILE A CA 1
ATOM 1319 C C . ILE A 1 90 ? 50.523 -5.386 100.352 1.00 29.15 90 ILE A C 1
ATOM 1320 O O . ILE A 1 90 ? 51.305 -6.025 101.045 1.00 29.49 90 ILE A O 1
ATOM 1336 N N . SER A 1 91 ? 50.838 -4.255 99.740 1.00 29.00 91 SER A N 1
ATOM 1337 C CA . SER A 1 91 ? 52.147 -3.641 99.845 1.00 32.82 91 SER A CA 1
ATOM 1338 C C . SER A 1 91 ? 51.984 -2.198 100.274 1.00 27.17 91 SER A C 1
ATOM 1339 O O . SER A 1 91 ? 51.250 -1.435 99.659 1.00 31.98 91 SER A O 1
ATOM 1347 N N . PRO A 1 92 ? 52.709 -1.801 101.310 1.00 28.96 92 PRO A N 1
ATOM 1348 C CA . PRO A 1 92 ? 52.559 -0.441 101.813 1.00 26.72 92 PRO A CA 1
ATOM 1349 C C . PRO A 1 92 ? 53.118 0.617 100.871 1.00 24.00 92 PRO A C 1
ATOM 1350 O O . PRO A 1 92 ? 52.853 1.793 101.071 1.00 28.34 92 PRO A O 1
ATOM 1361 N N . LYS A 1 93 ? 53.859 0.218 99.840 1.00 24.50 93 LYS A N 1
ATOM 1362 C CA . LYS A 1 93 ? 54.483 1.198 98.954 1.00 25.44 93 LYS A CA 1
ATOM 1363 C C . LYS A 1 93 ? 53.536 1.729 97.878 1.00 24.81 93 LYS A C 1
ATOM 1364 O O . LYS A 1 93 ? 53.812 2.768 97.274 1.00 23.11 93 LYS A O 1
ATOM 1383 N N . ALA A 1 94 ? 52.421 1.043 97.651 1.00 21.93 94 ALA A N 1
ATOM 1384 C CA . ALA A 1 94 ? 51.444 1.521 96.676 1.00 20.34 94 ALA A CA 1
ATOM 1385 C C . ALA A 1 94 ? 50.677 2.742 97.177 1.00 17.70 94 ALA A C 1
ATOM 1386 O O . ALA A 1 94 ? 50.782 3.101 98.364 1.00 23.58 94 ALA A O 1
ATOM 1393 N N . ASP A 1 95 ? 49.908 3.380 96.301 1.00 19.31 95 ASP A N 1
ATOM 1394 C CA . ASP A 1 95 ? 49.147 4.569 96.676 1.00 21.09 95 ASP A CA 1
ATOM 1395 C C . ASP A 1 95 ? 47.765 4.205 97.184 1.00 20.87 95 ASP A C 1
ATOM 1396 O O . ASP A 1 95 ? 47.226 4.835 98.104 1.00 20.92 95 ASP A O 1
ATOM 1405 N N . ALA A 1 96 ? 47.187 3.178 96.578 1.00 19.78 96 ALA A N 1
ATOM 1406 C CA . ALA A 1 96 ? 45.830 2.796 96.916 1.00 17.33 96 ALA A CA 1
ATOM 1407 C C . ALA A 1 96 ? 45.608 1.330 96.642 1.00 21.93 96 ALA A C 1
ATOM 1408 O O . ALA A 1 96 ? 46.435 0.646 96.004 1.00 19.31 96 ALA A O 1
ATOM 1415 N N . ILE A 1 97 ? 44.472 0.841 97.114 1.00 16.13 97 ILE A N 1
ATOM 1416 C CA . ILE A 1 97 ? 44.125 -0.531 96.900 1.00 15.72 97 ILE A CA 1
ATOM 1417 C C . ILE A 1 97 ? 42.651 -0.589 96.561 1.00 17.29 97 ILE A C 1
ATOM 1418 O O . ILE A 1 97 ? 41.825 0.080 97.188 1.00 16.44 97 ILE A O 1
ATOM 1434 N N . LEU A 1 98 ? 42.336 -1.352 95.527 1.00 15.73 98 LEU A N 1
ATOM 1435 C CA . LEU A 1 98 ? 40.948 -1.666 95.247 1.00 15.45 98 LEU A CA 1
ATOM 1436 C C . LEU A 1 98 ? 40.570 -2.791 96.180 1.00 18.62 98 LEU A C 1
ATOM 1437 O O . LEU A 1 98 ? 41.067 -3.910 96.059 1.00 17.49 98 LEU A O 1
ATOM 1453 N N . PHE A 1 99 ? 39.678 -2.481 97.117 1.00 16.64 99 PHE A N 1
ATOM 1454 C CA . PHE A 1 99 ? 39.243 -3.431 98.119 1.00 15.32 99 PHE A CA 1
ATOM 1455 C C . PHE A 1 99 ? 38.088 -4.202 97.511 1.00 16.12 99 PHE A C 1
ATOM 1456 O O . PHE A 1 99 ? 36.942 -3.806 97.631 1.00 16.36 99 PHE A O 1
ATOM 1473 N N . LEU A 1 100 ? 38.440 -5.243 96.775 1.00 15.61 100 LEU A N 1
ATOM 1474 C CA . LEU A 1 100 ? 37.519 -6.012 95.960 1.00 15.35 100 LEU A CA 1
ATOM 1475 C C . LEU A 1 100 ? 36.633 -6.900 96.797 1.00 17.63 100 LEU A C 1
ATOM 1476 O O . LEU A 1 100 ? 37.061 -7.462 97.804 1.00 18.61 100 LEU A O 1
ATOM 1492 N N . SER A 1 101 ? 35.393 -7.036 96.357 1.00 15.26 101 SER A N 1
ATOM 1493 C CA . SER A 1 101 ? 34.529 -8.107 96.805 1.00 15.67 101 SER A CA 1
ATOM 1494 C C . SER A 1 101 ? 33.984 -8.759 95.529 1.00 15.13 101 SER A C 1
ATOM 1495 O O . SER A 1 101 ? 33.502 -8.061 94.648 1.00 15.65 101 SER A O 1
ATOM 1503 N N . LEU A 1 102 ? 34.038 -10.092 95.454 1.00 17.50 102 LEU A N 1
ATOM 1504 C CA . LEU A 1 102 ? 33.689 -10.830 94.233 1.00 15.93 102 LEU A CA 1
ATOM 1505 C C . LEU A 1 102 ? 32.185 -11.100 94.232 1.00 15.49 102 LEU A C 1
ATOM 1506 O O . LEU A 1 102 ? 31.736 -12.181 94.559 1.00 15.83 102 LEU A O 1
ATOM 1522 N N . LEU A 1 103 ? 31.448 -10.090 93.821 1.00 13.67 103 LEU A N 1
ATOM 1523 C CA . LEU A 1 103 ? 29.990 -10.063 93.889 1.00 14.20 103 LEU A CA 1
ATOM 1524 C C . LEU A 1 103 ? 29.297 -11.031 92.923 1.00 15.48 103 LEU A C 1
ATOM 1525 O O . LEU A 1 103 ? 28.145 -11.399 93.152 1.00 16.41 103 LEU A O 1
ATOM 1541 N N . SER A 1 104 ? 30.004 -11.456 91.883 1.00 14.89 104 SER A N 1
ATOM 1542 C CA . SER A 1 104 ? 29.495 -12.449 90.943 1.00 16.39 104 SER A CA 1
ATOM 1543 C C . SER A 1 104 ? 29.586 -13.859 91.494 1.00 17.88 104 SER A C 1
ATOM 1544 O O . SER A 1 104 ? 28.996 -14.781 90.934 1.00 20.46 104 SER A O 1
ATOM 1552 N N . GLY A 1 105 ? 30.372 -14.024 92.561 1.00 16.70 105 GLY A N 1
ATOM 1553 C CA . GLY A 1 105 ? 30.635 -15.325 93.143 1.00 17.25 105 GLY A CA 1
ATOM 1554 C C . GLY A 1 105 ? 29.941 -15.543 94.472 1.00 16.21 105 GLY A C 1
ATOM 1555 O O . GLY A 1 105 ? 29.460 -14.597 95.085 1.00 15.89 105 GLY A O 1
ATOM 1559 N N . ARG A 1 106 ? 29.886 -16.797 94.902 1.00 17.27 106 ARG A N 1
ATOM 1560 C CA . ARG A 1 106 ? 29.282 -17.148 96.196 1.00 17.09 106 ARG A CA 1
ATOM 1561 C C . ARG A 1 106 ? 30.292 -17.904 97.054 1.00 19.55 106 ARG A C 1
ATOM 1562 O O . ARG A 1 106 ? 29.932 -18.761 97.853 1.00 21.82 106 ARG A O 1
ATOM 1583 N N . ASN A 1 107 ? 31.566 -17.573 96.895 1.00 17.54 107 ASN A N 1
ATOM 1584 C CA . ASN A 1 107 ? 32.610 -18.080 97.764 1.00 19.26 107 ASN A CA 1
ATOM 1585 C C . ASN A 1 107 ? 32.846 -17.029 98.836 1.00 16.56 107 ASN A C 1
ATOM 1586 O O . ASN A 1 107 ? 33.328 -15.940 98.551 1.00 17.73 107 ASN A O 1
ATOM 1597 N N . PRO A 1 108 ? 32.485 -17.334 100.090 1.00 18.48 108 PRO A N 1
ATOM 1598 C CA . PRO A 1 108 ? 32.629 -16.340 101.145 1.00 19.68 108 PRO A CA 1
ATOM 1599 C C . PRO A 1 108 ? 34.078 -15.863 101.394 1.00 20.44 108 PRO A C 1
ATOM 1600 O O . PRO A 1 108 ? 34.299 -14.788 101.948 1.00 19.01 108 PRO A O 1
ATOM 1611 N N . ASP A 1 109 ? 35.080 -16.633 100.982 1.00 19.82 109 ASP A N 1
ATOM 1612 C CA . ASP A 1 109 ? 36.453 -16.170 101.180 1.00 17.84 109 ASP A CA 1
ATOM 1613 C C . ASP A 1 109 ? 36.667 -14.838 100.460 1.00 19.40 109 ASP A C 1
ATOM 1614 O O . ASP A 1 109 ? 37.417 -13.971 100.924 1.00 19.67 109 ASP A O 1
ATOM 1623 N N . TYR A 1 110 ? 36.010 -14.665 99.316 1.00 17.48 110 TYR A N 1
ATOM 1624 C CA . TYR A 1 110 ? 36.240 -13.500 98.463 1.00 17.59 110 TYR A CA 1
ATOM 1625 C C . TYR A 1 110 ? 35.129 -12.446 98.630 1.00 18.11 110 TYR A C 1
ATOM 1626 O O . TYR A 1 110 ? 35.130 -11.393 97.969 1.00 18.23 110 TYR A O 1
ATOM 1644 N N . LEU A 1 111 ? 34.185 -12.730 99.519 1.00 17.79 111 LEU A N 1
ATOM 1645 C CA . LEU A 1 111 ? 33.162 -11.754 99.881 1.00 16.73 111 LEU A CA 1
ATOM 1646 C C . LEU A 1 111 ? 33.472 -11.041 101.177 1.00 17.91 111 LEU A C 1
ATOM 1647 O O . LEU A 1 111 ? 33.252 -9.846 101.277 1.00 23.67 111 LEU A O 1
ATOM 1663 N N . ILE A 1 112 ? 33.978 -11.766 102.179 1.00 15.63 112 ILE A N 1
ATOM 1664 C CA . ILE A 1 112 ? 34.224 -11.150 103.469 1.00 14.53 112 ILE A CA 1
ATOM 1665 C C . ILE A 1 112 ? 35.472 -11.677 104.174 1.00 16.84 112 ILE A C 1
ATOM 1666 O O . ILE A 1 112 ? 36.117 -10.921 104.877 1.00 16.40 112 ILE A O 1
ATOM 1682 N N . GLU A 1 113 ? 35.799 -12.955 104.028 1.00 15.69 113 GLU A N 1
ATOM 1683 C CA . GLU A 1 113 ? 36.881 -13.521 104.861 1.00 15.72 113 GLU A CA 1
ATOM 1684 C C . GLU A 1 113 ? 38.200 -12.836 104.643 1.00 18.64 113 GLU A C 1
ATOM 1685 O O . GLU A 1 113 ? 38.859 -12.457 105.586 1.00 16.19 113 GLU A O 1
ATOM 1697 N N . TYR A 1 114 ? 38.601 -12.691 103.388 1.00 16.81 114 TYR A N 1
ATOM 1698 C CA . TYR A 1 114 ? 39.899 -12.087 103.114 1.00 15.24 114 TYR A CA 1
ATOM 1699 C C . TYR A 1 114 ? 39.873 -10.610 103.459 1.00 14.77 114 TYR A C 1
ATOM 1700 O O . TYR A 1 114 ? 40.895 -10.029 103.824 1.00 15.46 114 TYR A O 1
ATOM 1718 N N . GLN A 1 115 ? 38.708 -9.986 103.323 1.00 14.86 115 GLN A N 1
ATOM 1719 C CA . GLN A 1 115 ? 38.570 -8.586 103.681 1.00 14.34 115 GLN A CA 1
ATOM 1720 C C . GLN A 1 115 ? 38.738 -8.365 105.201 1.00 15.66 115 GLN A C 1
ATOM 1721 O O . GLN A 1 115 ? 39.363 -7.391 105.620 1.00 16.50 115 GLN A O 1
ATOM 1735 N N . VAL A 1 116 ? 38.201 -9.268 106.026 1.00 15.42 116 VAL A N 1
ATOM 1736 C CA . VAL A 1 116 ? 38.360 -9.183 107.480 1.00 16.52 116 VAL A CA 1
ATOM 1737 C C . VAL A 1 116 ? 39.835 -9.414 107.867 1.00 17.25 116 VAL A C 1
ATOM 1738 O O . VAL A 1 116 ? 40.392 -8.739 108.738 1.00 17.62 116 VAL A O 1
ATOM 1751 N N . GLN A 1 117 ? 40.465 -10.376 107.217 1.00 14.74 117 GLN A N 1
ATOM 1752 C CA . GLN A 1 117 ? 41.892 -10.603 107.396 1.00 18.99 117 GLN A CA 1
ATOM 1753 C C . GLN A 1 117 ? 42.709 -9.378 107.016 1.00 18.90 117 GLN A C 1
ATOM 1754 O O . GLN A 1 117 ? 43.675 -9.030 107.701 1.00 19.95 117 GLN A O 1
ATOM 1768 N N . ALA A 1 118 ? 42.328 -8.735 105.914 1.00 18.80 118 ALA A N 1
ATOM 1769 C CA . ALA A 1 118 ? 43.030 -7.569 105.403 1.00 18.33 118 ALA A CA 1
ATOM 1770 C C . ALA A 1 118 ? 42.868 -6.305 106.228 1.00 18.74 118 ALA A C 1
ATOM 1771 O O . ALA A 1 118 ? 43.725 -5.448 106.228 1.00 18.66 118 ALA A O 1
ATOM 1778 N N . ALA A 1 119 ? 41.748 -6.162 106.924 1.00 17.76 119 ALA A N 1
ATOM 1779 C CA . ALA A 1 119 ? 41.434 -4.877 107.532 1.00 17.69 119 ALA A CA 1
ATOM 1780 C C . ALA A 1 119 ? 42.493 -4.374 108.511 1.00 19.52 119 ALA A C 1
ATOM 1781 O O . ALA A 1 119 ? 42.968 -3.249 108.355 1.00 21.85 119 ALA A O 1
ATOM 1788 N N . PRO A 1 120 ? 42.907 -5.210 109.474 1.00 21.61 120 PRO A N 1
ATOM 1789 C CA . PRO A 1 120 ? 43.964 -4.763 110.401 1.00 24.62 120 PRO A CA 1
ATOM 1790 C C . PRO A 1 120 ? 45.305 -4.533 109.717 1.00 23.63 120 PRO A C 1
ATOM 1791 O O . PRO A 1 120 ? 46.086 -3.725 110.200 1.00 27.25 120 PRO A O 1
ATOM 1802 N N . ILE A 1 121 ? 45.580 -5.238 108.628 1.00 22.12 121 ILE A N 1
ATOM 1803 C CA . ILE A 1 121 ? 46.809 -5.040 107.865 1.00 20.63 121 ILE A CA 1
ATOM 1804 C C . ILE A 1 121 ? 46.747 -3.661 107.221 1.00 25.77 121 ILE A C 1
ATOM 1805 O O . ILE A 1 121 ? 47.687 -2.862 107.306 1.00 24.93 121 ILE A O 1
ATOM 1821 N N . LEU A 1 122 ? 45.619 -3.353 106.591 1.00 18.67 122 LEU A N 1
ATOM 1822 C CA . LEU A 1 122 ? 45.469 -2.071 105.946 1.00 19.40 122 LEU A CA 1
ATOM 1823 C C . LEU A 1 122 ? 45.522 -0.900 106.909 1.00 25.09 122 LEU A C 1
ATOM 1824 O O . LEU A 1 122 ? 45.993 0.190 106.539 1.00 24.78 122 LEU A O 1
ATOM 1840 N N . LYS A 1 123 ? 45.061 -1.119 108.142 1.00 25.47 123 LYS A N 1
ATOM 1841 C CA . LYS A 1 123 ? 45.157 -0.108 109.183 1.00 29.15 123 LYS A CA 1
ATOM 1842 C C . LYS A 1 123 ? 46.602 0.213 109.580 1.00 28.70 123 LYS A C 1
ATOM 1843 O O . LYS A 1 123 ? 46.866 1.248 110.176 1.00 35.65 123 LYS A O 1
ATOM 1851 N N . LYS A 1 124 ? 47.549 -0.659 109.291 1.00 28.00 124 LYS A N 1
ATOM 1852 C CA . LYS A 1 124 ? 48.932 -0.290 109.573 1.00 32.32 124 LYS A CA 1
ATOM 1853 C C . LYS A 1 124 ? 49.656 0.196 108.302 1.00 33.21 124 LYS A C 1
ATOM 1854 O O . LYS A 1 124 ? 50.891 0.192 108.229 1.00 35.15 124 LYS A O 1
ATOM 1873 N N . THR A 1 125 ? 48.871 0.644 107.317 1.00 27.62 125 THR A N 1
ATOM 1874 C CA . THR A 1 125 ? 49.421 1.299 106.134 1.00 26.41 125 THR A CA 1
ATOM 1875 C C . THR A 1 125 ? 48.778 2.658 105.880 1.00 23.66 125 THR A C 1
ATOM 1876 O O . THR A 1 125 ? 47.813 3.032 106.533 1.00 25.54 125 THR A O 1
ATOM 1887 N N . ASN A 1 126 ? 49.333 3.413 104.940 1.00 23.57 126 ASN A N 1
ATOM 1888 C CA . ASN A 1 126 ? 48.723 4.668 104.500 1.00 23.18 126 ASN A CA 1
ATOM 1889 C C . ASN A 1 126 ? 47.991 4.537 103.172 1.00 29.13 126 ASN A C 1
ATOM 1890 O O . ASN A 1 126 ? 47.748 5.533 102.504 1.00 27.12 126 ASN A O 1
ATOM 1901 N N . LEU A 1 127 ? 47.651 3.315 102.789 1.00 23.49 127 LEU A N 1
ATOM 1902 C CA . LEU A 1 127 ? 46.958 3.082 101.531 1.00 21.09 127 LEU A CA 1
ATOM 1903 C C . LEU A 1 127 ? 45.551 3.655 101.550 1.00 20.34 127 LEU A C 1
ATOM 1904 O O . LEU A 1 127 ? 44.821 3.518 102.526 1.00 21.03 127 LEU A O 1
ATOM 1920 N N . GLU A 1 128 ? 45.174 4.296 100.461 1.00 21.62 128 GLU A N 1
ATOM 1921 C CA . GLU A 1 128 ? 43.782 4.627 100.238 1.00 20.25 128 GLU A CA 1
ATOM 1922 C C . GLU A 1 128 ? 43.038 3.337 99.864 1.00 20.18 128 GLU A C 1
ATOM 1923 O O . GLU A 1 128 ? 43.462 2.631 98.956 1.00 20.67 128 GLU A O 1
ATOM 1935 N N . VAL A 1 129 ? 41.948 3.050 100.572 1.00 19.02 129 VAL A N 1
ATOM 1936 C CA . VAL A 1 129 ? 41.191 1.818 100.414 1.00 16.72 129 VAL A CA 1
ATOM 1937 C C . VAL A 1 129 ? 39.883 2.179 99.705 1.00 20.01 129 VAL A C 1
ATOM 1938 O O . VAL A 1 129 ? 39.098 3.006 100.203 1.00 21.48 129 VAL A O 1
ATOM 1951 N N . ILE A 1 130 ? 39.665 1.597 98.529 1.00 17.65 130 ILE A N 1
ATOM 1952 C CA . ILE A 1 130 ? 38.510 1.946 97.705 1.00 17.03 130 ILE A CA 1
ATOM 1953 C C . ILE A 1 130 ? 37.655 0.706 97.453 1.00 17.59 130 ILE A C 1
ATOM 1954 O O . ILE A 1 130 ? 38.052 -0.196 96.720 1.00 17.82 130 ILE A O 1
ATOM 1970 N N . SER A 1 131 ? 36.497 0.642 98.114 1.00 18.48 131 SER A N 1
ATOM 1971 C CA . SER A 1 131 ? 35.604 -0.504 97.976 1.00 17.78 131 SER A CA 1
ATOM 1972 C C . SER A 1 131 ? 35.196 -0.672 96.520 1.00 16.73 131 SER A C 1
ATOM 1973 O O . SER A 1 131 ? 34.688 0.243 95.914 1.00 15.13 131 SER A O 1
ATOM 1981 N N . THR A 1 132 ? 35.399 -1.862 95.987 1.00 14.99 132 THR A N 1
ATOM 1982 C CA . THR A 1 132 ? 35.182 -2.132 94.575 1.00 13.37 132 THR A CA 1
ATOM 1983 C C . THR A 1 132 ? 34.383 -3.413 94.406 1.00 15.80 132 THR A C 1
ATOM 1984 O O . THR A 1 132 ? 34.805 -4.512 94.814 1.00 18.90 132 THR A O 1
ATOM 1995 N N . GLY A 1 133 ? 33.211 -3.273 93.797 1.00 15.80 133 GLY A N 1
ATOM 1996 C CA . GLY A 1 133 ? 32.393 -4.424 93.461 1.00 14.23 133 GLY A CA 1
ATOM 1997 C C . GLY A 1 133 ? 32.914 -5.108 92.220 1.00 16.68 133 GLY A C 1
ATOM 1998 O O . GLY A 1 133 ? 32.778 -4.574 91.113 1.00 16.75 133 GLY A O 1
ATOM 2002 N N . TYR A 1 134 ? 33.460 -6.308 92.406 1.00 14.78 134 TYR A N 1
ATOM 2003 C CA . TYR A 1 134 ? 34.169 -7.031 91.346 1.00 15.06 134 TYR A CA 1
ATOM 2004 C C . TYR A 1 134 ? 33.237 -8.083 90.775 1.00 15.65 134 TYR A C 1
ATOM 2005 O O . TYR A 1 134 ? 32.789 -8.995 91.482 1.00 16.46 134 TYR A O 1
ATOM 2023 N N . ILE A 1 135 ? 32.905 -7.915 89.499 1.00 13.94 135 ILE A N 1
ATOM 2024 C CA . ILE A 1 135 ? 31.908 -8.761 88.832 1.00 14.64 135 ILE A CA 1
ATOM 2025 C C . ILE A 1 135 ? 32.539 -9.456 87.622 1.00 16.81 135 ILE A C 1
ATOM 2026 O O . ILE A 1 135 ? 32.876 -8.810 86.637 1.00 15.99 135 ILE A O 1
ATOM 2042 N N . LEU A 1 136 ? 32.720 -10.768 87.727 1.00 15.52 136 LEU A N 1
ATOM 2043 C CA . LEU A 1 136 ? 33.305 -11.562 86.673 1.00 15.63 136 LEU A CA 1
ATOM 2044 C C . LEU A 1 136 ? 32.228 -11.956 85.695 1.00 16.71 136 LEU A C 1
ATOM 2045 O O . LEU A 1 136 ? 31.169 -12.491 86.084 1.00 16.79 136 LEU A O 1
ATOM 2061 N N . ILE A 1 137 ? 32.490 -11.643 84.437 1.00 16.08 137 ILE A N 1
ATOM 2062 C CA . ILE A 1 137 ? 31.543 -11.874 83.365 1.00 15.55 137 ILE A CA 1
ATOM 2063 C C . ILE A 1 137 ? 32.082 -12.982 82.455 1.00 18.60 137 ILE A C 1
ATOM 2064 O O . ILE A 1 137 ? 33.248 -12.989 82.063 1.00 18.71 137 ILE A O 1
ATOM 2080 N N . GLU A 1 138 ? 31.228 -13.929 82.100 1.00 17.95 138 GLU A N 1
ATOM 2081 C CA . GLU A 1 138 ? 31.661 -15.059 81.299 1.00 21.72 138 GLU A CA 1
ATOM 2082 C C . GLU A 1 138 ? 32.232 -14.564 79.965 1.00 21.22 138 GLU A C 1
ATOM 2083 O O . GLU A 1 138 ? 31.722 -13.620 79.350 1.00 20.82 138 GLU A O 1
ATOM 2095 N N . SER A 1 139 ? 33.292 -15.212 79.516 1.00 22.61 139 SER A N 1
ATOM 2096 C CA . SER A 1 139 ? 34.063 -14.668 78.412 1.00 25.69 139 SER A CA 1
ATOM 2097 C C . SER A 1 139 ? 34.530 -15.711 77.408 1.00 28.63 139 SER A C 1
ATOM 2098 O O . SER A 1 139 ? 35.365 -15.400 76.576 1.00 26.84 139 SER A O 1
ATOM 2106 N N . GLY A 1 140 ? 34.034 -16.942 77.499 1.00 27.14 140 GLY A N 1
ATOM 2107 C CA . GLY A 1 140 ? 34.372 -17.964 76.513 1.00 32.10 140 GLY A CA 1
ATOM 2108 C C . GLY A 1 140 ? 35.190 -19.135 77.030 1.00 34.11 140 GLY A C 1
ATOM 2109 O O . GLY A 1 140 ? 34.891 -20.281 76.722 1.00 37.58 140 GLY A O 1
ATOM 2113 N N . ASN A 1 141 ? 36.241 -18.852 77.794 1.00 26.66 141 ASN A N 1
ATOM 2114 C CA . ASN A 1 141 ? 37.041 -19.897 78.418 1.00 33.75 141 ASN A CA 1
ATOM 2115 C C . ASN A 1 141 ? 37.137 -19.596 79.900 1.00 30.89 141 ASN A C 1
ATOM 2116 O O . ASN A 1 141 ? 36.860 -18.476 80.301 1.00 29.04 141 ASN A O 1
ATOM 2127 N N . GLU A 1 142 ? 37.535 -20.583 80.699 1.00 28.72 142 GLU A N 1
ATOM 2128 C CA . GLU A 1 142 ? 37.699 -20.381 82.136 1.00 29.39 142 GLU A CA 1
ATOM 2129 C C . GLU A 1 142 ? 38.896 -19.492 82.365 1.00 35.23 142 GLU A C 1
ATOM 2130 O O . GLU A 1 142 ? 39.955 -19.741 81.819 1.00 33.51 142 GLU A O 1
ATOM 2142 N N . THR A 1 143 ? 38.719 -18.445 83.160 1.00 29.64 143 THR A N 1
ATOM 2143 C CA . THR A 1 143 ? 39.821 -17.544 83.473 1.00 25.80 143 THR A CA 1
ATOM 2144 C C . THR A 1 143 ? 40.423 -17.859 84.829 1.00 23.20 143 THR A C 1
ATOM 2145 O O . THR A 1 143 ? 39.887 -18.665 85.583 1.00 24.87 143 THR A O 1
ATOM 2156 N N . ALA A 1 144 ? 41.544 -17.215 85.129 1.00 25.76 144 ALA A N 1
ATOM 2157 C CA . ALA A 1 144 ? 42.243 -17.440 86.381 1.00 26.88 144 ALA A CA 1
ATOM 2158 C C . ALA A 1 144 ? 41.409 -16.976 87.559 1.00 21.49 144 ALA A C 1
ATOM 2159 O O . ALA A 1 144 ? 41.440 -17.598 88.608 1.00 24.88 144 ALA A O 1
ATOM 2166 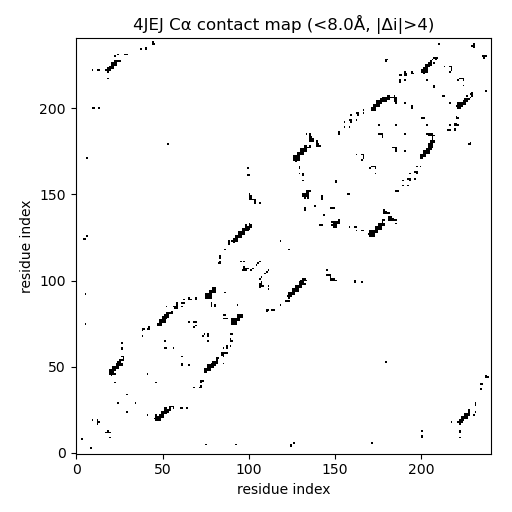N N . VAL A 1 145 ? 40.674 -15.878 87.399 1.00 22.48 145 VAL A N 1
ATOM 2167 C CA . VAL A 1 145 ? 39.777 -15.414 88.460 1.00 21.68 145 VAL A CA 1
ATOM 2168 C C . VAL A 1 145 ? 38.811 -16.533 88.878 1.00 21.63 145 VAL A C 1
ATOM 2169 O O . VAL A 1 145 ? 38.699 -16.852 90.049 1.00 22.20 145 VAL A O 1
ATOM 2182 N N . ALA A 1 146 ? 38.128 -17.141 87.916 1.00 21.03 146 ALA A N 1
ATOM 2183 C CA . ALA A 1 146 ? 37.212 -18.241 88.227 1.00 21.85 146 ALA A CA 1
ATOM 2184 C C . ALA A 1 146 ? 37.938 -19.444 88.812 1.00 22.47 146 ALA A C 1
ATOM 2185 O O . ALA A 1 146 ? 37.427 -20.103 89.730 1.00 24.25 146 ALA A O 1
ATOM 2192 N N . ARG A 1 147 ? 39.093 -19.768 88.238 1.00 23.85 147 ARG A N 1
ATOM 2193 C CA . ARG A 1 147 ? 39.873 -20.915 88.695 1.00 23.89 147 ARG A CA 1
ATOM 2194 C C . ARG A 1 147 ? 40.272 -20.749 90.150 1.00 22.93 147 ARG A C 1
ATOM 2195 O O . ARG A 1 147 ? 40.034 -21.632 90.974 1.00 27.26 147 ARG A O 1
ATOM 2216 N N . VAL A 1 148 ? 40.870 -19.612 90.480 1.00 22.82 148 VAL A N 1
ATOM 2217 C CA . VAL A 1 148 ? 41.402 -19.445 91.819 1.00 22.69 148 VAL A CA 1
ATOM 2218 C C . VAL A 1 148 ? 40.270 -19.265 92.843 1.00 25.61 148 VAL A C 1
ATOM 2219 O O . VAL A 1 148 ? 40.322 -19.829 93.942 1.00 25.44 148 VAL A O 1
ATOM 2232 N N . SER A 1 149 ? 39.226 -18.531 92.467 1.00 23.65 149 SER A N 1
ATOM 2233 C CA . SER A 1 149 ? 38.127 -18.263 93.394 1.00 22.64 149 SER A CA 1
ATOM 2234 C C . SER A 1 149 ? 37.149 -19.435 93.536 1.00 23.72 149 SER A C 1
ATOM 2235 O O . SER A 1 149 ? 36.321 -19.457 94.445 1.00 24.78 149 SER A O 1
ATOM 2243 N N . LYS A 1 150 ? 37.232 -20.398 92.620 1.00 22.92 150 LYS A N 1
ATOM 2244 C CA . LYS A 1 150 ? 36.288 -21.501 92.548 1.00 26.52 150 LYS A CA 1
ATOM 2245 C C . LYS A 1 150 ? 34.849 -20.972 92.456 1.00 25.53 150 LYS A C 1
ATOM 2246 O O . LYS A 1 150 ? 33.924 -21.545 93.048 1.00 30.64 150 LYS A O 1
ATOM 2265 N N . THR A 1 151 ? 34.662 -19.889 91.707 1.00 19.57 151 THR A N 1
ATOM 2266 C CA . THR A 1 151 ? 33.335 -19.349 91.439 1.00 20.35 151 THR A CA 1
ATOM 2267 C C . THR A 1 151 ? 33.046 -19.392 89.945 1.00 20.47 151 THR A C 1
ATOM 2268 O O . THR A 1 151 ? 33.946 -19.640 89.134 1.00 24.12 151 THR A O 1
ATOM 2279 N N . GLU A 1 152 ? 31.793 -19.172 89.571 1.00 21.61 152 GLU A N 1
ATOM 2280 C CA . GLU A 1 152 ? 31.423 -19.132 88.167 1.00 21.75 152 GLU A CA 1
ATOM 2281 C C . GLU A 1 152 ? 31.132 -17.702 87.770 1.00 19.95 152 GLU A C 1
ATOM 2282 O O . GLU A 1 152 ? 30.581 -16.921 88.561 1.00 20.81 152 GLU A O 1
ATOM 2294 N N . PRO A 1 153 ? 31.489 -17.338 86.538 1.00 19.51 153 PRO A N 1
ATOM 2295 C CA . PRO A 1 153 ? 31.207 -15.978 86.115 1.00 19.74 153 PRO A CA 1
ATOM 2296 C C . PRO A 1 153 ? 29.734 -15.786 85.833 1.00 19.57 153 PRO A C 1
ATOM 2297 O O . PRO A 1 153 ? 28.966 -16.754 85.683 1.00 21.48 153 PRO A O 1
ATOM 2308 N N . LEU A 1 154 ? 29.318 -14.535 85.770 1.00 17.89 154 LEU A N 1
ATOM 2309 C CA . LEU A 1 154 ? 27.945 -14.230 85.420 1.00 19.59 154 LEU A CA 1
ATOM 2310 C C . LEU A 1 154 ? 27.755 -14.444 83.924 1.00 21.84 154 LEU A C 1
ATOM 2311 O O . LEU A 1 154 ? 28.592 -14.040 83.095 1.00 21.14 154 LEU A O 1
ATOM 2327 N N . ASN A 1 155 ? 26.644 -15.060 83.553 1.00 21.23 155 ASN A N 1
ATOM 2328 C CA . ASN A 1 155 ? 26.308 -15.218 82.151 1.00 20.64 155 ASN A CA 1
ATOM 2329 C C . ASN A 1 155 ? 26.328 -13.897 81.386 1.00 17.51 155 ASN A C 1
ATOM 2330 O O . ASN A 1 155 ? 25.709 -12.915 81.792 1.00 19.30 155 ASN A O 1
ATOM 2341 N N . ARG A 1 156 ? 27.045 -13.874 80.268 1.00 20.81 156 ARG A N 1
ATOM 2342 C CA . ARG A 1 156 ? 27.270 -12.620 79.563 1.00 18.90 156 ARG A CA 1
ATOM 2343 C C . ARG A 1 156 ? 26.049 -12.076 78.837 1.00 20.99 156 ARG A C 1
ATOM 2344 O O . ARG A 1 156 ? 26.041 -10.932 78.386 1.00 22.64 156 ARG A O 1
ATOM 2365 N N . GLU A 1 157 ? 24.968 -12.855 78.799 1.00 18.95 157 GLU A N 1
ATOM 2366 C CA . GLU A 1 157 ? 23.719 -12.389 78.238 1.00 20.31 157 GLU A CA 1
ATOM 2367 C C . GLU A 1 157 ? 22.677 -12.026 79.298 1.00 19.44 157 GLU A C 1
ATOM 2368 O O . GLU A 1 157 ? 21.594 -11.539 78.985 1.00 20.82 157 GLU A O 1
ATOM 2380 N N . ASN A 1 158 ? 23.000 -12.230 80.569 1.00 20.44 158 ASN A N 1
ATOM 2381 C CA . ASN A 1 158 ? 22.032 -11.922 81.614 1.00 22.35 158 ASN A CA 1
ATOM 2382 C C . ASN A 1 158 ? 22.283 -10.544 82.156 1.00 19.62 158 ASN A C 1
ATOM 2383 O O . ASN A 1 158 ? 22.853 -10.383 83.246 1.00 19.13 158 ASN A O 1
ATOM 2394 N N . PHE A 1 159 ? 21.887 -9.552 81.376 1.00 20.90 159 PHE A N 1
ATOM 2395 C CA . PHE A 1 159 ? 22.078 -8.161 81.717 1.00 21.25 159 PHE A CA 1
ATOM 2396 C C . PHE A 1 159 ? 21.369 -7.805 83.007 1.00 20.02 159 PHE A C 1
ATOM 2397 O O . PHE A 1 159 ? 21.931 -7.049 83.807 1.00 20.89 159 PHE A O 1
ATOM 2414 N N . ASP A 1 160 ? 20.153 -8.323 83.225 1.00 19.55 160 ASP A N 1
ATOM 2415 C CA . ASP A 1 160 ? 19.399 -8.032 84.457 1.00 19.58 160 ASP A CA 1
ATOM 2416 C C . ASP A 1 160 ? 20.166 -8.463 85.704 1.00 16.78 160 ASP A C 1
ATOM 2417 O O . ASP A 1 160 ? 20.151 -7.735 86.682 1.00 18.18 160 ASP A O 1
ATOM 2426 N N . LEU A 1 161 ? 20.798 -9.633 85.668 1.00 18.80 161 LEU A N 1
ATOM 2427 C CA . LEU A 1 161 ? 21.547 -10.122 86.828 1.00 17.11 161 LEU A CA 1
ATOM 2428 C C . LEU A 1 161 ? 22.811 -9.301 87.027 1.00 17.34 161 LEU A C 1
ATOM 2429 O O . LEU A 1 161 ? 23.192 -8.975 88.153 1.00 17.24 161 LEU A O 1
ATOM 2445 N N . ALA A 1 162 ? 23.475 -8.953 85.945 1.00 18.82 162 ALA A N 1
ATOM 2446 C CA . ALA A 1 162 ? 24.683 -8.168 86.074 1.00 16.75 162 ALA A CA 1
ATOM 2447 C C . ALA A 1 162 ? 24.320 -6.815 86.697 1.00 16.22 162 ALA A C 1
ATOM 2448 O O . ALA A 1 162 ? 25.015 -6.305 87.567 1.00 15.58 162 ALA A O 1
ATOM 2455 N N . LEU A 1 163 ? 23.232 -6.224 86.227 1.00 15.39 163 LEU A N 1
ATOM 2456 C CA . LEU A 1 163 ? 22.743 -4.970 86.781 1.00 13.99 163 LEU A CA 1
ATOM 2457 C C . LEU A 1 163 ? 22.389 -5.106 88.255 1.00 15.90 163 LEU A C 1
ATOM 2458 O O . LEU A 1 163 ? 22.732 -4.253 89.055 1.00 16.97 163 LEU A O 1
ATOM 2474 N N . ALA A 1 164 ? 21.648 -6.150 88.598 1.00 17.57 164 ALA A N 1
ATOM 2475 C CA . ALA A 1 164 ? 21.219 -6.313 89.972 1.00 16.16 164 ALA A CA 1
ATOM 2476 C C . ALA A 1 164 ? 22.446 -6.456 90.866 1.00 15.37 164 ALA A C 1
ATOM 2477 O O . ALA A 1 164 ? 22.471 -5.988 91.975 1.00 16.34 164 ALA A O 1
ATOM 2484 N N . THR A 1 165 ? 23.449 -7.149 90.364 1.00 15.12 165 THR A N 1
ATOM 2485 C CA . THR A 1 165 ? 24.674 -7.362 91.124 1.00 15.91 1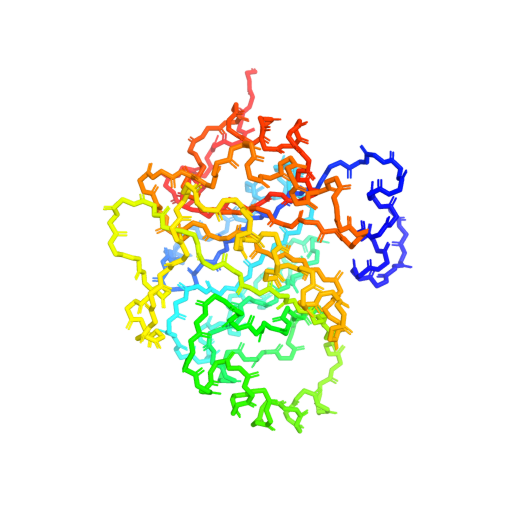65 THR A CA 1
ATOM 2486 C C . THR A 1 165 ? 25.379 -6.028 91.354 1.00 15.20 165 THR A C 1
ATOM 2487 O O . THR A 1 165 ? 25.827 -5.735 92.449 1.00 15.68 165 THR A O 1
ATOM 2498 N N . ALA A 1 166 ? 25.469 -5.201 90.313 1.00 15.09 166 ALA A N 1
ATOM 2499 C CA . ALA A 1 166 ? 26.120 -3.901 90.458 1.00 15.14 166 ALA A CA 1
ATOM 2500 C C . ALA A 1 166 ? 25.303 -3.011 91.377 1.00 17.59 166 ALA A C 1
ATOM 2501 O O . ALA A 1 166 ? 25.849 -2.257 92.188 1.00 15.90 166 ALA A O 1
ATOM 2508 N N . GLN A 1 167 ? 23.973 -3.113 91.297 1.00 16.33 167 GLN A N 1
ATOM 2509 C CA . GLN A 1 167 ? 23.148 -2.285 92.133 1.00 16.40 167 GLN A CA 1
ATOM 2510 C C . GLN A 1 167 ? 23.241 -2.701 93.588 1.00 14.12 167 GLN A C 1
ATOM 2511 O O . GLN A 1 167 ? 23.238 -1.850 94.472 1.00 17.26 167 GLN A O 1
ATOM 2525 N N . ALA A 1 168 ? 23.345 -3.997 93.846 1.00 14.35 168 ALA A N 1
ATOM 2526 C CA . ALA A 1 168 ? 23.502 -4.471 95.205 1.00 15.76 168 ALA A CA 1
ATOM 2527 C C . ALA A 1 168 ? 24.844 -3.993 95.763 1.00 14.97 168 ALA A C 1
ATOM 2528 O O . ALA A 1 168 ? 24.915 -3.520 96.888 1.00 15.41 168 ALA A O 1
ATOM 2535 N N . GLY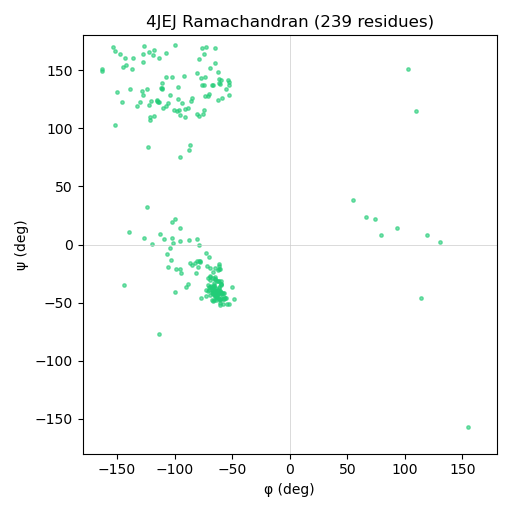 A 1 169 ? 25.893 -4.083 94.952 1.00 16.80 169 GLY A N 1
ATOM 2536 C CA . GLY A 1 169 ? 27.194 -3.521 95.318 1.00 15.35 169 GLY A CA 1
ATOM 2537 C C . GLY A 1 169 ? 27.094 -2.075 95.715 1.00 14.96 169 GLY A C 1
ATOM 2538 O O . GLY A 1 169 ? 27.545 -1.676 96.792 1.00 16.65 169 GLY A O 1
ATOM 2542 N N . GLU A 1 170 ? 26.462 -1.290 94.866 1.00 16.06 170 GLU A N 1
ATOM 2543 C CA . GLU A 1 170 ? 26.299 0.118 95.111 1.00 17.22 170 GLU A CA 1
ATOM 2544 C C . GLU A 1 170 ? 25.533 0.343 96.421 1.00 16.44 170 GLU A C 1
ATOM 2545 O O . GLU A 1 170 ? 25.913 1.187 97.237 1.00 18.35 170 GLU A O 1
ATOM 2557 N N . MET A 1 171 ? 24.491 -0.447 96.650 1.00 16.14 171 MET A N 1
ATOM 2558 C CA . MET A 1 171 ? 23.683 -0.294 97.863 1.00 17.70 171 MET A CA 1
ATOM 2559 C C . MET A 1 171 ? 24.455 -0.676 99.099 1.00 16.62 171 MET A C 1
ATOM 2560 O O . MET A 1 171 ? 24.281 -0.071 100.157 1.00 18.70 171 MET A O 1
ATOM 2574 N N . LEU A 1 172 ? 25.290 -1.703 98.983 1.00 15.64 172 LEU A N 1
ATOM 2575 C CA . LEU A 1 172 ? 26.137 -2.151 100.084 1.00 14.35 172 LEU A CA 1
ATOM 2576 C C . LEU A 1 172 ? 27.288 -1.189 100.385 1.00 17.00 172 LEU A C 1
ATOM 2577 O O . LEU A 1 172 ? 27.855 -1.240 101.464 1.00 18.24 172 LEU A O 1
ATOM 2593 N N . GLY A 1 173 ? 27.614 -0.320 99.426 1.00 16.55 173 GLY A N 1
ATOM 2594 C CA . GLY A 1 173 ? 28.595 0.722 99.664 1.00 18.91 173 GLY A CA 1
ATOM 2595 C C . GLY A 1 173 ? 29.817 0.656 98.756 1.00 17.30 173 GLY A C 1
ATOM 2596 O O . GLY A 1 173 ? 30.760 1.418 98.938 1.00 19.34 173 GLY A O 1
ATOM 2600 N N . SER A 1 174 ? 29.800 -0.205 97.744 1.00 16.93 174 SER A N 1
ATOM 2601 C CA . SER A 1 174 ? 30.883 -0.197 96.732 1.00 16.03 174 SER A CA 1
ATOM 2602 C C . SER A 1 174 ? 31.036 1.218 96.194 1.00 18.43 174 SER A C 1
ATOM 2603 O O . SER A 1 174 ? 30.033 1.870 95.901 1.00 18.53 174 SER A O 1
ATOM 2611 N N . LYS A 1 175 ? 32.270 1.688 96.027 1.00 16.39 175 LYS A N 1
ATOM 2612 C CA . LYS A 1 175 ? 32.521 3.005 95.435 1.00 18.14 175 LYS A CA 1
ATOM 2613 C C . LYS A 1 175 ? 32.798 2.932 93.928 1.00 17.27 175 LYS A C 1
ATOM 2614 O O . LYS A 1 175 ? 32.676 3.934 93.234 1.00 18.83 175 LYS A O 1
ATOM 2633 N N . LEU A 1 176 ? 33.198 1.755 93.444 1.00 15.88 176 LEU A N 1
ATOM 2634 C CA . LEU A 1 176 ? 33.474 1.495 92.042 1.00 14.61 176 LEU A CA 1
ATOM 2635 C C . LEU A 1 176 ? 32.874 0.147 91.707 1.00 16.17 176 LEU A C 1
ATOM 2636 O O . LEU A 1 176 ? 32.808 -0.716 92.569 1.00 15.72 176 LEU A O 1
ATOM 2652 N N . ILE A 1 177 ? 32.479 -0.053 90.455 1.00 14.88 177 ILE A N 1
ATOM 2653 C CA . ILE A 1 177 ? 32.124 -1.368 89.978 1.00 14.48 177 ILE A CA 1
ATOM 2654 C C . ILE A 1 177 ? 33.227 -1.726 88.994 1.00 17.92 177 ILE A C 1
ATOM 2655 O O . ILE A 1 177 ? 33.584 -0.904 88.177 1.00 18.21 177 ILE A O 1
ATOM 2671 N N . TYR A 1 178 ? 33.757 -2.937 89.061 1.00 14.84 178 TYR A N 1
ATOM 2672 C CA . TYR A 1 178 ? 34.737 -3.400 88.087 1.00 15.97 178 TYR A CA 1
ATOM 2673 C C . TYR A 1 178 ? 34.137 -4.593 87.369 1.00 16.67 178 TYR A C 1
ATOM 2674 O O . TYR A 1 178 ? 33.973 -5.671 87.973 1.00 15.55 178 TYR A O 1
ATOM 2692 N N . LEU A 1 179 ? 33.813 -4.391 86.086 1.00 17.17 179 LEU A N 1
ATOM 2693 C CA . LEU A 1 179 ? 33.266 -5.440 85.230 1.00 14.33 179 LEU A CA 1
ATOM 2694 C C . LEU A 1 179 ? 34.433 -6.105 84.564 1.00 17.07 179 LEU A C 1
ATOM 2695 O O . LEU A 1 179 ? 35.177 -5.456 83.822 1.00 16.71 179 LEU A O 1
ATOM 2711 N N . GLU A 1 180 ? 34.624 -7.380 84.860 1.00 16.86 180 GLU A N 1
ATOM 2712 C CA . GLU A 1 180 ? 35.859 -8.075 84.570 1.00 17.16 180 GLU A CA 1
ATOM 2713 C C . GLU A 1 180 ? 35.593 -9.265 83.687 1.00 19.83 180 GLU A C 1
ATOM 2714 O O . GLU A 1 180 ? 34.846 -10.142 84.065 1.00 17.99 180 GLU A O 1
ATOM 2726 N N . ALA A 1 181 ? 36.184 -9.303 82.498 1.00 16.71 181 ALA A N 1
ATOM 2727 C CA . ALA A 1 181 ? 36.090 -10.491 81.675 1.00 15.34 181 ALA A CA 1
ATOM 2728 C C . ALA A 1 181 ? 37.171 -11.514 81.992 1.00 21.93 181 ALA A C 1
ATOM 2729 O O . ALA A 1 181 ? 37.058 -12.665 81.598 1.00 20.95 181 ALA A O 1
ATOM 2736 N N . GLY A 1 182 ? 38.210 -11.087 82.704 1.00 17.83 182 GLY A N 1
ATOM 2737 C CA . GLY A 1 182 ? 39.329 -11.946 83.058 1.00 17.33 182 GLY A CA 1
ATOM 2738 C C . GLY A 1 182 ? 40.517 -11.641 82.161 1.00 21.84 182 GLY A C 1
ATOM 2739 O O . GLY A 1 182 ? 40.349 -11.235 81.008 1.00 21.21 182 GLY A O 1
ATOM 2743 N N . SER A 1 183 ? 41.718 -11.855 82.697 1.00 21.70 183 SER A N 1
ATOM 2744 C CA . SER A 1 183 ? 42.935 -11.595 81.945 1.00 22.85 183 SER A CA 1
ATOM 2745 C C . SER A 1 183 ? 43.003 -12.493 80.712 1.00 21.47 183 SER A C 1
ATOM 2746 O O . SER A 1 183 ? 42.912 -13.716 80.816 1.00 27.06 183 SER A O 1
ATOM 2754 N N . GLY A 1 184 ? 43.149 -11.872 79.550 1.00 24.58 184 GLY A N 1
ATOM 2755 C CA . GLY A 1 184 ? 43.304 -12.592 78.301 1.00 24.26 184 GLY A CA 1
ATOM 2756 C C . GLY A 1 184 ? 42.010 -13.218 77.821 1.00 26.54 184 GLY A C 1
ATOM 2757 O O . GLY A 1 184 ? 42.020 -14.143 77.015 1.00 27.10 184 GLY A O 1
ATOM 2761 N N . ALA A 1 185 ? 40.890 -12.684 78.290 1.00 23.63 185 ALA A N 1
ATOM 2762 C CA . ALA A 1 185 ? 39.570 -13.219 77.954 1.00 24.12 185 ALA A CA 1
ATOM 2763 C C . ALA A 1 185 ? 39.409 -13.312 76.450 1.00 26.46 185 ALA A C 1
ATOM 2764 O O . ALA A 1 185 ? 39.840 -12.424 75.727 1.00 25.09 185 ALA A O 1
ATOM 2771 N N . LYS A 1 186 ? 38.758 -14.367 75.980 1.00 24.71 186 LYS A N 1
ATOM 2772 C CA . LYS A 1 186 ? 38.408 -14.454 74.563 1.00 25.19 186 LYS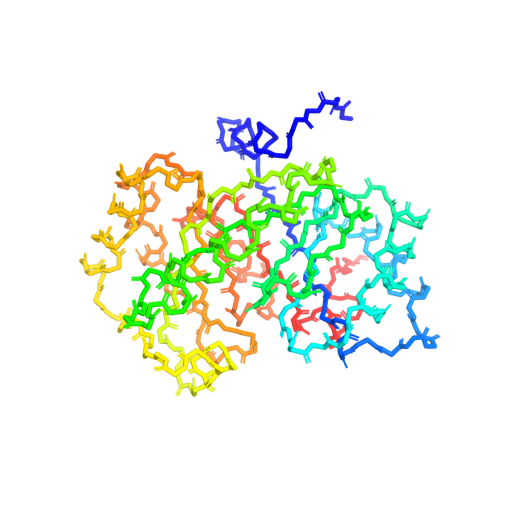 A CA 1
ATOM 2773 C C . LYS A 1 186 ? 37.387 -13.383 74.145 1.00 25.56 186 LYS A C 1
ATOM 2774 O O . LYS A 1 186 ? 37.560 -12.691 73.137 1.00 31.17 186 LYS A O 1
ATOM 2793 N N . LYS A 1 187 ? 36.324 -13.228 74.928 1.00 20.98 187 LYS A N 1
ATOM 2794 C CA . LYS A 1 187 ? 35.316 -12.209 74.653 1.00 24.94 187 LYS A CA 1
ATOM 2795 C C . LYS A 1 187 ? 35.321 -11.174 75.765 1.00 24.24 187 LYS A C 1
ATOM 2796 O O . LYS A 1 187 ? 35.126 -11.530 76.923 1.00 26.73 187 LYS A O 1
ATOM 2815 N N . PRO A 1 188 ? 35.537 -9.893 75.421 1.00 21.62 188 PRO A N 1
ATOM 2816 C CA . PRO A 1 188 ? 35.449 -8.814 76.404 1.00 21.42 188 PRO A CA 1
ATOM 2817 C C . PRO A 1 188 ? 34.032 -8.655 76.962 1.00 19.55 188 PRO A C 1
ATOM 2818 O O . PRO A 1 188 ? 33.064 -9.207 76.437 1.00 22.04 188 PRO A O 1
ATOM 2829 N N . VAL A 1 189 ? 33.909 -7.868 78.015 1.00 19.36 189 VAL A N 1
ATOM 2830 C CA . VAL A 1 189 ? 32.600 -7.556 78.583 1.00 17.85 189 VAL A CA 1
ATOM 2831 C C . VAL A 1 189 ? 31.707 -6.965 77.497 1.00 19.39 189 VAL A C 1
ATOM 2832 O O . VAL A 1 189 ? 32.137 -6.073 76.742 1.00 21.78 189 VAL A O 1
ATOM 2845 N N . PRO A 1 190 ? 30.445 -7.438 77.402 1.00 19.75 190 PRO A N 1
ATOM 2846 C CA . PRO A 1 190 ? 29.576 -6.869 76.365 1.00 20.37 190 PRO A CA 1
ATOM 2847 C C . PRO A 1 190 ? 29.296 -5.382 76.489 1.00 18.90 190 PRO A C 1
ATOM 2848 O O . PRO A 1 190 ? 29.056 -4.854 77.556 1.00 19.01 190 PRO A O 1
ATOM 2859 N N . LEU A 1 191 ? 29.312 -4.692 75.359 1.00 19.06 191 LEU A N 1
ATOM 2860 C CA . LEU A 1 191 ? 29.124 -3.258 75.355 1.00 19.48 191 LEU A CA 1
ATOM 2861 C C . LEU A 1 191 ? 27.742 -2.888 75.880 1.00 19.28 191 LEU A C 1
ATOM 2862 O O . LEU A 1 191 ? 27.611 -1.917 76.588 1.00 22.65 191 LEU A O 1
ATOM 2878 N N . GLU A 1 192 ? 26.715 -3.653 75.505 1.00 21.33 192 GLU A N 1
ATOM 2879 C CA . GLU A 1 192 ? 25.373 -3.377 75.982 1.00 23.81 192 GLU A CA 1
ATOM 2880 C C . GLU A 1 192 ? 25.279 -3.571 77.495 1.00 21.01 192 GLU A C 1
ATOM 2881 O O . GLU A 1 192 ? 24.505 -2.886 78.152 1.00 23.88 192 GLU A O 1
ATOM 2893 N N . MET A 1 193 ? 26.089 -4.468 78.051 1.00 21.17 193 MET A N 1
ATOM 2894 C CA . MET A 1 193 ? 26.112 -4.647 79.509 1.00 19.97 193 MET A CA 1
ATOM 2895 C C . MET A 1 193 ? 26.724 -3.423 80.186 1.00 22.22 193 MET A C 1
ATOM 2896 O O . MET A 1 193 ? 26.234 -2.932 81.187 1.00 22.14 193 MET A O 1
ATOM 2910 N N . ILE A 1 194 ? 27.820 -2.920 79.623 1.00 17.86 194 ILE A N 1
ATOM 2911 C CA . ILE A 1 194 ? 28.416 -1.711 80.135 1.00 18.52 194 ILE A CA 1
ATOM 2912 C C . ILE A 1 194 ? 27.411 -0.571 80.112 1.00 19.16 194 ILE A C 1
ATOM 2913 O O . ILE A 1 194 ? 27.340 0.205 81.048 1.00 19.26 194 ILE A O 1
ATOM 2929 N N . SER A 1 195 ? 26.636 -0.472 79.040 1.00 19.46 195 SER A N 1
ATOM 2930 C CA . SER A 1 195 ? 25.657 0.610 78.886 1.00 21.18 195 SER A CA 1
ATOM 2931 C C . SER A 1 195 ? 24.535 0.513 79.906 1.00 19.46 195 SER A C 1
ATOM 2932 O O . SER A 1 195 ? 24.196 1.503 80.552 1.00 20.76 195 SER A O 1
ATOM 2940 N N . VAL A 1 196 ? 23.964 -0.680 80.032 1.00 20.38 196 VAL A N 1
ATOM 2941 C CA . VAL A 1 196 ? 22.887 -0.933 80.990 1.00 19.01 196 VAL A CA 1
ATOM 2942 C C . VAL A 1 196 ? 23.355 -0.582 82.408 1.00 21.68 196 VAL A C 1
ATOM 2943 O O . VAL A 1 196 ? 22.670 0.084 83.168 1.00 20.20 196 VAL A O 1
ATOM 2956 N N . ILE A 1 197 ? 24.548 -1.034 82.777 1.00 20.90 197 ILE A N 1
ATOM 2957 C CA . ILE A 1 197 ? 25.013 -0.788 84.140 1.00 19.12 197 ILE A CA 1
ATOM 2958 C C . ILE A 1 197 ? 25.393 0.678 84.360 1.00 17.60 197 ILE A C 1
ATOM 2959 O O . ILE A 1 197 ? 25.025 1.265 85.368 1.00 19.28 197 ILE A O 1
ATOM 2975 N N . SER A 1 198 ? 26.120 1.288 83.406 1.00 19.84 198 SER A N 1
ATOM 2976 C CA . SER A 1 198 ? 26.518 2.681 83.608 1.00 21.23 198 SER A CA 1
ATOM 2977 C C . SER A 1 198 ? 25.318 3.635 83.640 1.00 22.09 198 SER A C 1
ATOM 2978 O O . SER A 1 198 ? 25.368 4.671 84.305 1.00 23.99 198 SER A O 1
ATOM 2986 N N . GLN A 1 199 ? 24.245 3.290 82.935 1.00 20.41 199 GLN A N 1
ATOM 2987 C CA . GLN A 1 199 ? 23.025 4.111 82.966 1.00 23.66 199 GLN A CA 1
ATOM 2988 C C . GLN A 1 199 ? 22.161 3.923 84.215 1.00 26.85 199 GLN A C 1
ATOM 2989 O O . GLN A 1 199 ? 21.276 4.739 84.489 1.00 28.82 199 GLN A O 1
ATOM 3003 N N . ASN A 1 200 ? 22.413 2.865 84.978 1.00 21.56 200 ASN A N 1
ATOM 3004 C CA . ASN A 1 200 ? 21.530 2.518 86.092 1.00 20.44 200 ASN A CA 1
ATOM 3005 C C . ASN A 1 200 ? 22.202 2.355 87.443 1.00 22.55 200 ASN A C 1
ATOM 3006 O O . ASN A 1 200 ? 21.570 1.950 88.422 1.00 23.64 200 ASN A O 1
ATOM 3017 N N . VAL A 1 201 ? 23.490 2.657 87.481 1.00 19.27 201 VAL A N 1
ATOM 3018 C CA . VAL A 1 201 ? 24.170 2.918 88.743 1.00 20.24 201 VAL A CA 1
ATOM 3019 C C . VAL A 1 201 ? 24.877 4.252 88.645 1.00 21.86 201 VAL A C 1
ATOM 3020 O O . VAL A 1 201 ? 25.172 4.727 87.555 1.00 23.06 201 VAL A O 1
ATOM 3033 N N . GLU A 1 202 ? 25.131 4.866 89.785 1.00 23.22 202 GLU A N 1
ATOM 3034 C CA . GLU A 1 202 ? 25.683 6.205 89.791 1.00 23.69 202 GLU A CA 1
ATOM 3035 C C . GLU A 1 202 ? 27.186 6.205 90.005 1.00 25.51 202 GLU A C 1
ATOM 3036 O O . GLU A 1 202 ? 27.879 7.152 89.634 1.00 27.39 202 GLU A O 1
ATOM 3048 N N . ILE A 1 203 ? 27.697 5.129 90.573 1.00 20.55 203 ILE A N 1
ATOM 3049 C CA . ILE A 1 203 ? 29.123 5.060 90.844 1.00 19.33 203 ILE A CA 1
ATOM 3050 C C . ILE A 1 203 ? 29.901 4.722 89.572 1.00 18.13 203 ILE A C 1
ATOM 3051 O O . ILE A 1 203 ? 29.355 4.193 88.615 1.00 19.64 203 ILE A O 1
ATOM 3067 N N . PRO A 1 204 ? 31.212 5.030 89.556 1.00 19.28 204 PRO A N 1
ATOM 3068 C CA . PRO A 1 204 ? 31.992 4.820 88.334 1.00 17.65 204 PRO A CA 1
ATOM 3069 C C . PRO A 1 204 ? 32.204 3.356 87.996 1.00 17.80 204 PRO A C 1
ATOM 3070 O O . PRO A 1 204 ? 32.242 2.498 88.883 1.00 18.39 204 PRO A O 1
ATOM 3081 N N . ILE A 1 205 ? 32.355 3.096 86.710 1.00 16.86 205 ILE A N 1
ATOM 3082 C CA . ILE A 1 205 ? 32.505 1.756 86.167 1.00 16.12 205 ILE A CA 1
ATOM 3083 C C . ILE A 1 205 ? 33.891 1.555 85.560 1.00 17.81 205 ILE A C 1
ATOM 3084 O O . ILE A 1 205 ? 34.312 2.294 84.675 1.00 19.71 205 ILE A O 1
ATOM 3100 N N . ILE A 1 206 ? 34.599 0.555 86.057 1.00 15.90 206 ILE A N 1
ATOM 3101 C CA . ILE A 1 206 ? 35.841 0.081 85.460 1.00 15.10 206 ILE A CA 1
ATOM 3102 C C . ILE A 1 206 ? 35.522 -1.123 84.589 1.00 17.04 206 ILE A C 1
ATOM 3103 O O . ILE A 1 206 ? 34.746 -2.002 84.990 1.00 16.49 206 ILE A O 1
ATOM 3119 N N . VAL A 1 207 ? 36.097 -1.173 83.392 1.00 15.22 207 VAL A N 1
ATOM 3120 C CA . VAL A 1 207 ? 35.964 -2.343 82.544 1.00 16.22 207 VAL A CA 1
ATOM 3121 C C . VAL A 1 207 ? 37.337 -2.857 82.172 1.00 16.55 207 VAL A C 1
ATOM 3122 O O . VAL A 1 207 ? 38.194 -2.076 81.807 1.00 17.13 207 VAL A O 1
ATOM 3135 N N . GLY A 1 208 ? 37.536 -4.165 82.276 1.00 15.33 208 GLY A N 1
ATOM 3136 C CA . GLY A 1 208 ? 38.732 -4.800 81.788 1.00 17.22 208 GLY A CA 1
ATOM 3137 C C . GLY A 1 208 ? 38.517 -6.223 81.379 1.00 18.09 208 GLY A C 1
ATOM 3138 O O . GLY A 1 208 ? 37.469 -6.807 81.702 1.00 16.83 208 GLY A O 1
ATOM 3142 N N . GLY A 1 209 ? 39.503 -6.770 80.663 1.00 18.03 209 GLY A N 1
ATOM 3143 C CA . GLY A 1 209 ? 39.529 -8.175 80.313 1.00 17.05 209 GLY A CA 1
ATOM 3144 C C . GLY A 1 209 ? 39.295 -8.385 78.831 1.00 20.22 209 GLY A C 1
ATOM 3145 O O . GLY A 1 209 ? 38.242 -8.071 78.290 1.00 20.11 209 GLY A O 1
ATOM 3149 N N . GLY A 1 210 ? 40.304 -8.903 78.148 1.00 19.83 210 GLY A N 1
ATOM 3150 C CA . GLY A 1 210 ? 40.128 -9.248 76.748 1.00 20.90 210 GLY A CA 1
ATOM 3151 C C . GLY A 1 210 ? 40.195 -8.114 75.731 1.00 24.13 210 GLY A C 1
ATOM 3152 O O . GLY A 1 210 ? 39.919 -8.331 74.540 1.00 25.27 210 GLY A O 1
ATOM 3156 N N . ILE A 1 211 ? 40.574 -6.915 76.149 1.00 22.15 211 ILE A N 1
ATOM 3157 C CA . ILE A 1 211 ? 40.601 -5.788 75.228 1.00 22.80 211 ILE A CA 1
ATOM 3158 C C . ILE A 1 211 ? 41.961 -5.766 74.565 1.00 24.65 211 ILE A C 1
ATOM 3159 O O . ILE A 1 211 ? 42.967 -5.656 75.248 1.00 24.50 211 ILE A O 1
ATOM 3175 N N . VAL A 1 212 ? 41.975 -5.935 73.241 1.00 26.02 212 VAL A N 1
ATOM 3176 C CA . VAL A 1 212 ? 43.208 -6.218 72.504 1.00 24.68 212 VAL A CA 1
ATOM 3177 C C . VAL A 1 212 ? 43.559 -5.175 71.445 1.00 26.65 212 VAL A C 1
ATOM 3178 O O . VAL A 1 212 ? 44.580 -5.317 70.769 1.00 28.79 212 VAL A O 1
ATOM 3191 N N . ASP A 1 213 ? 42.738 -4.138 71.302 1.00 22.97 213 ASP A N 1
ATOM 3192 C CA . ASP A 1 213 ? 43.070 -3.011 70.437 1.00 23.87 213 ASP A CA 1
ATOM 3193 C C . ASP A 1 213 ? 42.512 -1.720 70.970 1.00 24.64 213 ASP A C 1
ATOM 3194 O O . ASP A 1 213 ? 41.633 -1.717 71.832 1.00 22.98 213 ASP A O 1
ATOM 3203 N N . LEU A 1 214 ? 43.017 -0.610 70.452 1.00 22.96 214 LEU A N 1
ATOM 3204 C CA . LEU A 1 214 ? 42.557 0.697 70.884 1.00 25.21 214 LEU A CA 1
ATOM 3205 C C . LEU A 1 214 ? 41.069 0.876 70.631 1.00 23.92 214 LEU A C 1
ATOM 3206 O O . LEU A 1 214 ? 40.381 1.573 71.366 1.00 24.16 214 LEU A O 1
ATOM 3222 N N . HIS A 1 215 ? 40.576 0.282 69.552 1.00 22.19 215 HIS A N 1
ATOM 3223 C CA . HIS A 1 215 ? 39.174 0.431 69.199 1.00 21.68 215 HIS A CA 1
ATOM 3224 C C . HIS A 1 215 ? 38.303 -0.150 70.313 1.00 22.93 215 HIS A C 1
ATOM 3225 O O . HIS A 1 215 ? 37.267 0.409 70.643 1.00 22.24 215 HIS A O 1
ATOM 3240 N N . GLY A 1 216 ? 38.738 -1.270 70.881 1.00 20.77 216 GLY A N 1
ATOM 3241 C CA . GLY A 1 216 ? 38.024 -1.863 71.994 1.00 23.89 216 GLY A CA 1
ATOM 3242 C C . GLY A 1 216 ? 37.967 -0.957 73.208 1.00 21.99 216 GLY A C 1
ATOM 3243 O O . GLY A 1 216 ? 36.964 -0.946 73.941 1.00 19.47 216 GLY A O 1
ATOM 3247 N N . ILE A 1 217 ? 39.044 -0.220 73.459 1.00 21.23 217 ILE A N 1
ATOM 3248 C CA . ILE A 1 217 ? 39.042 0.755 74.535 1.00 20.54 217 ILE A CA 1
ATOM 3249 C C . ILE A 1 217 ? 38.007 1.847 74.232 1.00 20.58 217 ILE A C 1
ATOM 3250 O O . ILE A 1 217 ? 37.208 2.231 75.075 1.00 19.13 217 ILE A O 1
ATOM 3266 N N . LYS A 1 218 ? 38.003 2.352 72.997 1.00 20.77 218 LYS A N 1
ATOM 3267 C CA . LYS A 1 218 ? 37.104 3.449 72.657 1.00 20.58 218 LYS A CA 1
ATOM 3268 C C . LYS A 1 218 ? 35.664 3.017 72.744 1.00 20.37 218 LYS A C 1
ATOM 3269 O O . LYS A 1 218 ? 34.807 3.776 73.144 1.00 22.97 218 LYS A O 1
ATOM 3288 N N . LYS A 1 219 ? 35.404 1.789 72.343 1.00 19.19 219 LYS A N 1
ATOM 3289 C CA . LYS A 1 219 ? 34.050 1.280 72.365 1.00 20.33 219 LYS A CA 1
ATOM 3290 C C . LYS A 1 219 ? 33.555 1.134 73.798 1.00 21.04 219 LYS A C 1
ATOM 3291 O O . LYS A 1 219 ? 32.411 1.461 74.100 1.00 22.53 219 LYS A O 1
ATOM 3310 N N . ALA A 1 220 ? 34.421 0.639 74.674 1.00 20.32 220 ALA A N 1
ATOM 3311 C CA . ALA A 1 220 ? 34.062 0.515 76.079 1.00 19.27 220 ALA A CA 1
ATOM 3312 C C . ALA A 1 220 ? 33.777 1.884 76.638 1.00 19.92 220 ALA A C 1
ATOM 3313 O O . ALA A 1 220 ? 32.799 2.067 77.306 1.00 18.96 220 ALA A O 1
ATOM 3320 N N . TYR A 1 221 ? 34.632 2.867 76.368 1.00 17.69 221 TYR A N 1
ATOM 3321 C CA . TYR A 1 221 ? 34.379 4.212 76.853 1.00 17.24 221 TYR A CA 1
ATOM 3322 C C . TYR A 1 221 ? 33.026 4.744 76.359 1.00 20.44 221 TYR A C 1
ATOM 3323 O O . TYR A 1 221 ? 32.245 5.353 77.111 1.00 23.79 221 TYR A O 1
ATOM 3341 N N . ASN A 1 222 ? 32.779 4.561 75.067 1.00 21.47 222 ASN A N 1
ATOM 3342 C CA . ASN A 1 222 ? 31.543 5.044 74.480 1.00 23.01 222 ASN A CA 1
ATOM 3343 C C . ASN A 1 222 ? 30.320 4.389 75.095 1.00 22.55 222 ASN A C 1
ATOM 3344 O O . ASN A 1 222 ? 29.278 5.019 75.185 1.00 25.60 222 ASN A O 1
ATOM 3355 N N . ALA A 1 223 ? 30.464 3.140 75.519 1.00 22.70 223 ALA A N 1
ATOM 3356 C CA . ALA A 1 223 ? 29.359 2.389 76.082 1.00 21.25 223 ALA A CA 1
ATOM 3357 C C . ALA A 1 223 ? 29.136 2.763 77.534 1.00 23.85 223 ALA A C 1
ATOM 3358 O O . ALA A 1 223 ? 28.078 2.465 78.105 1.00 23.02 223 ALA A O 1
ATOM 3365 N N . GLY A 1 224 ? 30.104 3.443 78.146 1.00 20.74 224 GLY A N 1
ATOM 3366 C CA . GLY A 1 224 ? 29.895 3.951 79.486 1.00 19.11 224 GLY A CA 1
ATOM 3367 C C . GLY A 1 224 ? 30.979 3.662 80.508 1.00 19.76 224 GLY A C 1
ATOM 3368 O O . GLY A 1 224 ? 30.850 4.046 81.681 1.00 20.99 224 GLY A O 1
ATOM 3372 N N . ALA A 1 225 ? 32.047 3.002 80.086 1.00 17.58 225 ALA A N 1
ATOM 3373 C CA . ALA A 1 225 ? 33.152 2.782 80.995 1.00 16.05 225 ALA A CA 1
ATOM 3374 C C . ALA A 1 225 ? 33.797 4.095 81.343 1.00 20.50 225 ALA A C 1
ATOM 3375 O O . ALA A 1 225 ? 34.039 4.955 80.495 1.00 20.12 225 ALA A O 1
ATOM 3382 N N . ASP A 1 226 ? 34.115 4.248 82.613 1.00 17.06 226 ASP A N 1
ATOM 3383 C CA . ASP A 1 226 ? 34.778 5.453 83.083 1.00 19.76 226 ASP A CA 1
ATOM 3384 C C . ASP A 1 226 ? 36.282 5.243 83.118 1.00 19.19 226 ASP A C 1
ATOM 3385 O O . ASP A 1 226 ? 37.052 6.190 82.996 1.00 20.49 226 ASP A O 1
ATOM 3394 N N . LEU A 1 227 ? 36.697 3.989 83.224 1.00 20.39 227 LEU A N 1
ATOM 3395 C CA . LEU A 1 227 ? 38.110 3.640 83.274 1.00 17.72 227 LEU A CA 1
ATOM 3396 C C . LEU A 1 227 ? 38.222 2.265 82.652 1.00 18.78 227 LEU A C 1
ATOM 3397 O O . LEU A 1 227 ? 37.432 1.372 82.965 1.00 17.41 227 LEU A O 1
ATOM 3413 N N . VAL A 1 228 ? 39.165 2.111 81.729 1.00 15.58 228 VAL A N 1
ATOM 3414 C CA . VAL A 1 228 ? 39.462 0.834 81.129 1.00 13.65 228 VAL A CA 1
ATOM 3415 C C . VAL A 1 228 ? 40.823 0.345 81.563 1.00 17.43 228 VAL A C 1
ATOM 3416 O O . VAL A 1 228 ? 41.770 1.138 81.647 1.00 16.73 228 VAL A O 1
ATOM 3429 N N . VAL A 1 229 ? 40.904 -0.960 81.846 1.00 16.07 229 VAL A N 1
ATOM 3430 C CA . VAL A 1 229 ? 42.146 -1.629 82.223 1.00 15.52 229 VAL A CA 1
ATOM 3431 C C . VAL A 1 229 ? 42.691 -2.448 81.059 1.00 16.58 229 VAL A C 1
ATOM 3432 O O . VAL A 1 229 ? 41.970 -3.233 80.447 1.00 18.13 229 VAL A O 1
ATOM 3445 N N . ILE A 1 230 ? 43.970 -2.246 80.730 1.00 16.44 230 ILE A N 1
ATOM 3446 C CA . ILE A 1 230 ? 44.659 -3.062 79.743 1.00 16.76 230 ILE A CA 1
ATOM 3447 C C . ILE A 1 230 ? 45.838 -3.730 80.400 1.00 16.84 230 ILE A C 1
ATOM 3448 O O . ILE A 1 230 ? 46.684 -3.041 80.976 1.00 17.45 230 ILE A O 1
ATOM 3464 N N . GLY A 1 231 ? 45.886 -5.055 80.342 1.00 18.61 231 GLY A N 1
ATOM 3465 C CA . GLY A 1 231 ? 47.031 -5.813 80.812 1.00 16.56 231 GLY A CA 1
ATOM 3466 C C . GLY A 1 231 ? 47.751 -6.523 79.691 1.00 20.79 231 GLY A C 1
ATOM 3467 O O . GLY A 1 231 ? 48.798 -6.080 79.204 1.00 21.31 231 GLY A O 1
ATOM 3471 N N . THR A 1 232 ? 47.147 -7.627 79.266 1.00 21.43 232 THR A N 1
ATOM 3472 C CA . THR A 1 232 ? 47.707 -8.542 78.298 1.00 24.47 232 THR A CA 1
ATOM 3473 C C . THR A 1 232 ? 48.250 -7.860 77.050 1.00 23.61 232 THR A C 1
ATOM 3474 O O . THR A 1 232 ? 49.372 -8.161 76.628 1.00 27.93 232 THR A O 1
ATOM 3485 N N . ALA A 1 233 ? 47.490 -6.937 76.469 1.00 20.73 233 ALA A N 1
ATOM 3486 C CA . ALA A 1 233 ? 47.870 -6.380 75.172 1.00 20.91 233 ALA A CA 1
ATOM 3487 C C . ALA A 1 233 ? 49.150 -5.573 75.289 1.00 26.66 233 ALA A C 1
ATOM 3488 O O . ALA A 1 233 ? 49.889 -5.457 74.317 1.00 25.13 233 ALA A O 1
ATOM 3495 N N . PHE A 1 234 ? 49.388 -4.997 76.463 1.00 23.74 234 PHE A N 1
ATOM 3496 C CA . PHE A 1 234 ? 50.586 -4.199 76.682 1.00 21.16 234 PHE A CA 1
ATOM 3497 C C . PHE A 1 234 ? 51.721 -5.093 77.153 1.00 25.84 234 PHE A C 1
ATOM 3498 O O . PHE A 1 234 ? 52.885 -4.874 76.789 1.00 22.66 234 PHE A O 1
ATOM 3515 N N . GLU A 1 235 ? 51.401 -6.129 77.919 1.00 26.52 235 GLU A N 1
ATOM 3516 C CA . GLU A 1 235 ? 52.387 -7.152 78.267 1.00 31.78 235 GLU A CA 1
ATOM 3517 C C . GLU A 1 235 ? 52.939 -7.842 77.014 1.00 35.22 235 GLU A C 1
ATOM 3518 O O . GLU A 1 235 ? 54.118 -8.214 76.977 1.00 42.46 235 GLU A O 1
ATOM 3522 N N . ASN A 1 236 ? 52.097 -8.018 75.995 1.00 33.28 236 ASN A N 1
ATOM 3523 C CA . ASN A 1 236 ? 52.497 -8.673 74.745 1.00 38.43 236 ASN A CA 1
ATOM 3524 C C . ASN A 1 236 ? 53.234 -7.723 73.804 1.00 39.01 236 ASN A C 1
ATOM 3525 O O . ASN A 1 236 ? 53.984 -8.167 72.937 1.00 42.84 236 ASN A O 1
ATOM 3536 N N . ASP A 1 237 ? 52.990 -6.421 73.953 1.00 34.83 237 ASP A N 1
ATOM 3537 C CA . ASP A 1 237 ? 53.585 -5.417 73.078 1.00 34.56 237 ASP A CA 1
ATOM 3538 C C . ASP A 1 237 ? 53.739 -4.104 73.817 1.00 28.12 237 ASP A C 1
ATOM 3539 O O . ASP A 1 237 ? 52.771 -3.359 73.972 1.00 24.88 237 ASP A O 1
ATOM 3548 N N . SER A 1 238 ? 54.962 -3.802 74.249 1.00 25.03 238 SER A N 1
ATOM 3549 C CA . SER A 1 238 ? 55.226 -2.545 74.937 1.00 24.91 238 SER A CA 1
ATOM 3550 C C . SER A 1 238 ? 54.922 -1.350 74.064 1.00 22.88 238 SER A C 1
ATOM 3551 O O . SER A 1 238 ? 54.805 -0.248 74.567 1.00 23.30 238 SER A O 1
ATOM 3559 N N . HIS A 1 239 ? 54.803 -1.551 72.744 1.00 21.49 239 HIS A N 1
ATOM 3560 C CA . HIS A 1 239 ? 54.435 -0.464 71.852 1.00 20.91 239 HIS A CA 1
ATOM 3561 C C . HIS A 1 239 ? 52.957 -0.354 71.517 1.00 26.24 239 HIS A C 1
ATOM 3562 O O . HIS A 1 239 ? 52.557 0.378 70.611 1.00 25.09 239 HIS A O 1
ATOM 3577 N N . PHE A 1 240 ? 52.134 -1.058 72.279 1.00 22.79 240 PHE A N 1
ATOM 3578 C CA . PHE A 1 240 ? 50.701 -1.112 72.030 1.00 21.48 240 PHE A CA 1
ATOM 3579 C C . PHE A 1 240 ? 50.090 0.268 71.853 1.00 24.28 240 PHE A C 1
ATOM 3580 O O . PHE A 1 240 ? 49.162 0.432 71.076 1.00 23.49 240 PHE A O 1
ATOM 3597 N N . PHE A 1 241 ? 50.574 1.255 72.600 1.00 23.53 241 PHE A N 1
ATOM 3598 C CA . PHE A 1 241 ? 49.968 2.577 72.575 1.00 26.42 241 PHE A CA 1
ATOM 3599 C C . PHE A 1 241 ? 50.633 3.561 71.612 1.00 27.83 241 PHE A C 1
ATOM 3600 O O . PHE A 1 241 ? 50.228 4.725 71.543 1.00 29.79 241 PHE A O 1
ATOM 3617 N N . ASP A 1 242 ? 51.629 3.088 70.867 1.00 30.59 242 ASP A N 1
ATOM 3618 C CA . ASP A 1 242 ? 52.326 3.930 69.905 1.00 36.04 242 ASP A CA 1
ATOM 3619 C C . ASP A 1 242 ? 51.402 4.440 68.802 1.00 34.64 242 ASP A C 1
ATOM 3620 O O . ASP A 1 242 ? 50.443 3.776 68.405 1.00 31.87 242 ASP A O 1
ATOM 3629 N N . SER A 1 243 ? 51.711 5.635 68.320 1.00 33.11 243 SER A N 1
ATOM 3630 C CA . SER A 1 243 ? 50.931 6.282 67.279 1.00 35.89 243 SER A CA 1
ATOM 3631 C C . SER A 1 243 ? 51.847 6.492 66.087 1.00 37.36 243 SER A C 1
ATOM 3632 O O . SER A 1 243 ? 53.064 6.560 66.250 1.00 32.45 243 SER A O 1
ATOM 3640 N N . LEU A 1 244 ? 51.323 6.753 64.905 1.00 40.17 244 LEU A N 1
ATOM 3641 C CA . LEU A 1 244 ? 52.208 7.059 63.759 1.00 36.81 244 LEU A CA 1
ATOM 3642 C C . LEU A 1 244 ? 52.941 8.407 63.851 1.00 48.13 244 LEU A C 1
ATOM 3643 O O . LEU A 1 244 ? 53.978 8.598 63.244 1.00 49.12 244 LEU A O 1
#

Secondary structure (DSSP, 8-state):
-----HHHHHHHHHHTT--EEEEEE-GGG--GGGHHHHHHHHHHSS-SEEEEE-S---HHHHHHHHHHHHHH--S-EEEE-SSGGG--TTSSEEEEEEETT---GGGTTHHHHHHHHHHTTS--EEEEEEEEEB--SS--HHHHHHT--PBPTT-HHHHHHHHHHHHHHT-SEEEEE--TT-SSPPPHHHHHHHHHH--S-EEEESS--SHHHHHHHHHHT-SEEEE-HHHHH-TTTT---

Solvent-accessible surface area: 11525 Å² total; per-residue (Å²): 155,149,186,66,70,14,36,89,59,4,61,53,6,61,91,106,55,110,86,12,9,0,0,22,7,30,3,66,74,21,93,103,99,80,7,94,88,26,2,100,13,1,70,132,16,84,10,36,0,0,3,1,1,37,41,136,20,62,42,90,61,1,42,85,0,0,38,54,0,83,137,74,9,238,33,31,0,1,1,12,21,42,52,15,62,4,15,0,79,120,3,47,0,2,2,49,24,25,9,26,8,2,177,22,85,45,38,59,102,73,54,21,88,80,6,46,80,62,14,182,169,33,132,14,38,68,3,39,1,0,17,0,2,1,58,3,24,100,115,14,48,34,8,133,61,3,153,14,143,44,12,88,55,148,62,47,116,70,0,29,50,12,0,58,47,0,48,168,148,28,12,88,0,0,2,0,9,0,0,78,50,10,123,78,54,4,18,72,108,0,1,26,35,0,22,138,70,2,135,27,0,0,1,2,1,12,12,14,103,69,82,113,11,10,127,73,2,36,128,16,16,0,12,1,0,6,2,15,50,9,1,66,122,63,24,96,29,27,88,112,224

Foldseek 3Di:
DDDDQVLVVLVVCVVVVNAAEEEEDELVLDDPVCVLVLLVLVQVFRHQAYEYHADDDQQVSLQVVLVVCVVRHDHAYEYAYDALRVDDQSGAAYALEAALQFDQVCRHPVRSVVNPVVCVVHNHHYAHEYEAEEAFPDDAPSCVVSVGDHDYLPPLVVLQVSVVVSVVVPHQEYEYEPHAQGNGFRDLQSLLSNQVRDPHAYEGEYNQQAPVSVVSNSVSHHRYYYDYVNCSVPSCRRPDD